Protein AF-0000000071880649 (afdb_homodimer)

InterPro domains:
  IPR008927 6-phosphogluconate dehydrogenase-like, C-terminal domain superfamily [SSF48179] (2-101)

Secondary structure (DSSP, 8-state):
--HHHHHHHHIIIIIHHHHHHHHHHHHHHHTT-TTT--HHHHHHHHHHHHHGGG-HHHHHHHHHHTHHHHHHHHHHGGG--HHHHHHTS-HHHHHHHHHHHHHTT--/--HHHHHHHHIIIIIHHHHHHHHHHHHHHHTT-TTT--HHHHHHHHHHHHHGGG-HHHHHHHHHHTHHHHHHHHHHGGG--HHHHHHTS-HHHHHHHHHHHHHTT--

Radius of gyration: 16.06 Å; Cα contacts (8 Å, |Δi|>4): 269; chains: 2; bounding box: 39×39×37 Å

Foldseek 3Di:
DDPVVVLQVLLQPPQLLQCQLQVLLVVCVVVVCVVVDDLVSVLSPVSSVVSCVVPDVVNVVSNVSNVVNNVVVVVCVVVDDVVVVVVVADPVRVVVVVVVSVCVVPD/DDPVVVLQVLLQPPQLLQCQLQVLLVVCVVVVCVVVDDLVSVLSPVSSVVSCVVPDVVNVVSNVSNVVNNVVVVVCVVVDDVVVVVVVDDPVRVVVVVVVSVVVVPD

pLDDT: mean 96.3, std 4.49, range [66.0, 98.88]

Structure (mmCIF, N/CA/C/O backbone):
data_AF-0000000071880649-model_v1
#
loop_
_entity.id
_entity.type
_entity.pdbx_description
1 polymer 'Uncharacterized protein'
#
loop_
_atom_site.group_PDB
_atom_site.id
_atom_site.type_symbol
_atom_site.label_atom_id
_atom_site.label_alt_id
_atom_site.label_comp_id
_atom_site.label_asym_id
_atom_site.label_entity_id
_atom_site.label_seq_id
_atom_site.pdbx_PDB_ins_code
_atom_site.Cartn_x
_atom_site.Cartn_y
_atom_site.Cartn_z
_atom_site.occupancy
_atom_site.B_iso_or_equiv
_atom_site.auth_seq_id
_atom_site.auth_comp_id
_atom_site.auth_asym_id
_atom_site.auth_atom_id
_atom_site.pdbx_PDB_model_num
ATOM 1 N N . MET A 1 1 ? -16.656 21.156 8.531 1 86.12 1 MET A N 1
ATOM 2 C CA . MET A 1 1 ? -16.234 20.516 7.285 1 86.12 1 MET A CA 1
ATOM 3 C C . MET A 1 1 ? -17.406 20.375 6.324 1 86.12 1 MET A C 1
ATOM 5 O O . MET A 1 1 ? -18.516 20.031 6.738 1 86.12 1 MET A O 1
ATOM 9 N N . SER A 1 2 ? -17.188 20.719 5.109 1 91.81 2 SER A N 1
ATOM 10 C CA . SER A 1 2 ? -18.234 20.594 4.098 1 91.81 2 SER A CA 1
ATOM 11 C C . SER A 1 2 ? -18.375 19.141 3.637 1 91.81 2 SER A C 1
ATOM 13 O O . SER A 1 2 ? -17.5 18.312 3.896 1 91.81 2 SER A O 1
ATOM 15 N N . VAL A 1 3 ? -19.531 18.797 2.988 1 92.81 3 VAL A N 1
ATOM 16 C CA . VAL A 1 3 ? -19.781 17.453 2.459 1 92.81 3 VAL A CA 1
ATOM 17 C C . VAL A 1 3 ? -18.703 17.094 1.437 1 92.81 3 VAL A C 1
ATOM 19 O O . VAL A 1 3 ? -18.203 15.969 1.419 1 92.81 3 VAL A O 1
ATOM 22 N N . GLU A 1 4 ? -18.375 18.062 0.646 1 93.5 4 GLU A N 1
ATOM 23 C CA . GLU A 1 4 ? -17.344 17.859 -0.379 1 93.5 4 GLU A CA 1
ATOM 24 C C . GLU A 1 4 ? -16 17.531 0.247 1 93.5 4 GLU A C 1
ATOM 26 O O . GLU A 1 4 ? -15.281 16.656 -0.235 1 93.5 4 GLU A O 1
ATOM 31 N N . GLU A 1 5 ? -15.648 18.297 1.216 1 94.06 5 GLU A N 1
ATOM 32 C CA . GLU A 1 5 ? -14.391 18.047 1.923 1 94.06 5 GLU A CA 1
ATOM 33 C C . GLU A 1 5 ? -14.383 16.672 2.582 1 94.06 5 GLU A C 1
ATOM 35 O O . GLU A 1 5 ? -13.375 15.969 2.539 1 94.06 5 GLU A O 1
ATOM 40 N N . HIS A 1 6 ? -15.445 16.406 3.197 1 95.44 6 HIS A N 1
ATOM 41 C CA . HIS A 1 6 ? -15.578 15.094 3.826 1 95.44 6 HIS A CA 1
ATOM 42 C C . HIS A 1 6 ? -15.383 13.969 2.812 1 95.44 6 HIS A C 1
ATOM 44 O O . HIS A 1 6 ? -14.617 13.031 3.062 1 95.44 6 HIS A O 1
ATOM 50 N N . ASP A 1 7 ? -16.094 14.086 1.697 1 95.5 7 ASP A N 1
ATOM 51 C CA . ASP A 1 7 ? -15.984 13.062 0.66 1 95.5 7 ASP A CA 1
ATOM 52 C C . ASP A 1 7 ? -14.547 12.945 0.157 1 95.5 7 ASP A C 1
ATOM 54 O O . ASP A 1 7 ? -14.078 11.836 -0.129 1 95.5 7 ASP A O 1
ATOM 58 N N . ARG A 1 8 ? -13.898 14.016 0.03 1 96.69 8 ARG A N 1
ATOM 59 C CA . ARG A 1 8 ? -12.508 14.016 -0.408 1 96.69 8 ARG A CA 1
ATOM 60 C C . ARG A 1 8 ? -11.617 13.281 0.591 1 96.69 8 ARG A C 1
ATOM 62 O O . ARG A 1 8 ? -10.773 12.477 0.202 1 96.69 8 ARG A O 1
ATOM 69 N N . ILE A 1 9 ? -11.812 13.578 1.807 1 97.56 9 ILE A N 1
ATOM 70 C CA . ILE A 1 9 ? -11.039 12.945 2.863 1 97.56 9 ILE A CA 1
ATOM 71 C C . ILE A 1 9 ? -11.266 11.43 2.842 1 97.56 9 ILE A C 1
ATOM 73 O O . ILE A 1 9 ? -10.312 10.648 2.887 1 97.56 9 ILE A O 1
ATOM 77 N N . VAL A 1 10 ? -12.477 10.992 2.711 1 97.62 10 VAL A N 1
ATOM 78 C CA . VAL A 1 10 ? -12.82 9.578 2.66 1 97.62 10 VAL A CA 1
ATOM 79 C C . VAL A 1 10 ? -12.125 8.922 1.467 1 97.62 10 VAL A C 1
ATOM 81 O O . VAL A 1 10 ? -11.617 7.805 1.575 1 97.62 10 VAL A O 1
ATOM 84 N N . GLY A 1 11 ? -12.109 9.641 0.34 1 98.62 11 GLY A N 1
ATOM 85 C CA . GLY A 1 11 ? -11.414 9.133 -0.833 1 98.62 11 GLY A CA 1
ATOM 86 C C . GLY A 1 11 ? -9.938 8.891 -0.592 1 98.62 11 GLY A C 1
ATOM 87 O O . GLY A 1 11 ? -9.391 7.871 -1.021 1 98.62 11 GLY A O 1
ATOM 88 N N . PHE A 1 12 ? -9.328 9.719 0.133 1 98.62 12 PHE A N 1
ATOM 89 C CA . PHE A 1 12 ? -7.891 9.625 0.365 1 98.62 12 PHE A CA 1
ATOM 90 C C . PHE A 1 12 ? -7.586 8.602 1.455 1 98.62 12 PHE A C 1
ATOM 92 O O . PHE A 1 12 ? -6.621 7.844 1.349 1 98.62 12 PHE A O 1
ATOM 99 N N . VAL A 1 13 ? -8.445 8.539 2.463 1 98.56 13 VAL A N 1
ATOM 100 C CA . VAL A 1 13 ? -8.039 7.766 3.629 1 98.56 13 VAL A CA 1
ATOM 101 C C . VAL A 1 13 ? -8.648 6.367 3.557 1 98.56 13 VAL A C 1
ATOM 103 O O . VAL A 1 13 ? -8.242 5.465 4.289 1 98.56 13 VAL A O 1
ATOM 106 N N . ILE A 1 14 ? -9.625 6.105 2.66 1 98.44 14 ILE A N 1
ATOM 107 C CA . ILE A 1 14 ? -10.227 4.781 2.504 1 98.44 14 ILE A CA 1
ATOM 108 C C . ILE A 1 14 ? -10.039 4.301 1.066 1 98.44 14 ILE A C 1
ATOM 110 O O . ILE A 1 14 ? -9.414 3.262 0.83 1 98.44 14 ILE A O 1
ATOM 114 N N . GLY A 1 15 ? -10.484 5.156 0.105 1 98.69 15 GLY A N 1
ATOM 115 C CA . GLY A 1 15 ? -10.516 4.746 -1.289 1 98.69 15 GLY A CA 1
ATOM 116 C C . GLY A 1 15 ? -9.141 4.441 -1.853 1 98.69 15 GLY A C 1
ATOM 117 O O . GLY A 1 15 ? -8.922 3.377 -2.436 1 98.69 15 GLY A O 1
ATOM 118 N N . VAL A 1 16 ? -8.234 5.363 -1.676 1 98.75 16 VAL A N 1
ATOM 119 C CA . VAL A 1 16 ? -6.887 5.203 -2.209 1 98.75 16 VAL A CA 1
ATOM 120 C C . VAL A 1 16 ? -6.207 4.004 -1.556 1 98.75 16 VAL A C 1
ATOM 122 O O . VAL A 1 16 ? -5.703 3.115 -2.248 1 98.75 16 VAL A O 1
ATOM 125 N N . PRO A 1 17 ? -6.344 3.861 -0.261 1 98.75 17 PRO A N 1
ATOM 126 C CA . PRO A 1 17 ? -5.746 2.682 0.366 1 98.75 17 PRO A CA 1
ATOM 127 C C . PRO A 1 17 ? -6.352 1.374 -0.137 1 98.75 17 PRO A C 1
ATOM 129 O O . PRO A 1 17 ? -5.625 0.417 -0.416 1 98.75 17 PRO A O 1
ATOM 132 N N . TYR A 1 18 ? -7.617 1.327 -0.235 1 98.88 18 TYR A N 1
ATOM 133 C CA . TYR A 1 18 ? -8.273 0.117 -0.715 1 98.88 18 TYR A CA 1
ATOM 134 C C . TYR A 1 18 ? -7.754 -0.276 -2.094 1 98.88 18 TYR A C 1
ATOM 136 O O . TYR A 1 18 ? -7.387 -1.431 -2.318 1 98.88 18 TYR A O 1
ATOM 144 N N . LEU A 1 19 ? -7.672 0.702 -2.943 1 98.75 19 LEU A N 1
ATOM 145 C CA . LEU A 1 19 ? -7.199 0.429 -4.297 1 98.75 19 LEU A CA 1
ATOM 146 C C . LEU A 1 19 ? -5.77 -0.103 -4.273 1 98.75 19 LEU A C 1
ATOM 148 O O . LEU A 1 19 ? -5.449 -1.063 -4.98 1 98.75 19 LEU A O 1
ATOM 152 N N . LEU A 1 20 ? -4.922 0.558 -3.492 1 98.75 20 LEU A N 1
ATOM 153 C CA . LEU A 1 20 ? -3.52 0.151 -3.438 1 98.75 20 LEU A CA 1
ATOM 154 C C . LEU A 1 20 ? -3.393 -1.289 -2.951 1 98.75 20 LEU A C 1
ATOM 156 O O . LEU A 1 20 ? -2.635 -2.076 -3.523 1 98.75 20 LEU A O 1
ATOM 160 N N . GLY A 1 21 ? -4.168 -1.63 -1.911 1 98.75 21 GLY A N 1
ATOM 161 C CA . GLY A 1 21 ? -4.141 -2.99 -1.399 1 98.75 21 GLY A CA 1
ATOM 162 C C . GLY A 1 21 ? -4.613 -4.02 -2.41 1 98.75 21 GLY A C 1
ATOM 163 O O . GLY A 1 21 ? -3.924 -5.008 -2.666 1 98.75 21 GLY A O 1
ATOM 164 N N . ILE A 1 22 ? -5.754 -3.742 -3.033 1 98.81 22 ILE A N 1
ATOM 165 C CA . ILE A 1 22 ? -6.387 -4.684 -3.949 1 98.81 22 ILE A CA 1
ATOM 166 C C . ILE A 1 22 ? -5.539 -4.82 -5.215 1 98.81 22 ILE A C 1
ATOM 168 O O . ILE A 1 22 ? -5.352 -5.926 -5.727 1 98.81 22 ILE A O 1
ATOM 172 N N . ALA A 1 23 ? -5.027 -3.709 -5.703 1 98.75 23 ALA A N 1
ATOM 173 C CA . ALA A 1 23 ? -4.219 -3.736 -6.918 1 98.75 23 ALA A CA 1
ATOM 174 C C . ALA A 1 23 ? -2.908 -4.484 -6.691 1 98.75 23 ALA A C 1
ATOM 176 O O . ALA A 1 23 ? -2.463 -5.246 -7.551 1 98.75 23 ALA A O 1
ATOM 177 N N . TYR A 1 24 ? -2.27 -4.273 -5.578 1 98.75 24 TYR A N 1
ATOM 178 C CA . TYR A 1 24 ? -1.009 -4.961 -5.328 1 98.75 24 TYR A CA 1
ATOM 179 C C . TYR A 1 24 ? -1.234 -6.457 -5.129 1 98.75 24 TYR A C 1
ATOM 181 O O . TYR A 1 24 ? -0.414 -7.273 -5.551 1 98.75 24 TYR A O 1
ATOM 189 N N . LEU A 1 25 ? -2.33 -6.793 -4.395 1 98.69 25 LEU A N 1
ATOM 190 C CA . LEU A 1 25 ? -2.67 -8.203 -4.238 1 98.69 25 LEU A CA 1
ATOM 191 C C . LEU A 1 25 ? -2.873 -8.867 -5.598 1 98.69 25 LEU A C 1
ATOM 193 O O . LEU A 1 25 ? -2.393 -9.977 -5.828 1 98.69 25 LEU A O 1
ATOM 197 N N . LYS A 1 26 ? -3.578 -8.195 -6.477 1 98.56 26 LYS A N 1
ATOM 198 C CA . LYS A 1 26 ? -3.775 -8.695 -7.836 1 98.56 26 LYS A CA 1
ATOM 199 C C . LYS A 1 26 ? -2.439 -8.953 -8.523 1 98.56 26 LYS A C 1
ATOM 201 O O . LYS A 1 26 ? -2.24 -10.016 -9.125 1 98.56 26 LYS A O 1
ATOM 206 N N . LEU A 1 27 ? -1.575 -7.992 -8.477 1 98.12 27 LEU A N 1
ATOM 207 C CA . LEU A 1 27 ? -0.247 -8.117 -9.07 1 98.12 27 LEU A CA 1
ATOM 208 C C . LEU A 1 27 ? 0.48 -9.336 -8.508 1 98.12 27 LEU A C 1
ATOM 210 O O . LEU A 1 27 ? 1.098 -10.102 -9.25 1 98.12 27 LEU A O 1
ATOM 214 N N . SER A 1 28 ? 0.448 -9.492 -7.199 1 98 28 SER A N 1
ATOM 215 C CA . SER A 1 28 ? 1.117 -10.594 -6.52 1 98 28 SER A CA 1
ATOM 216 C C . SER A 1 28 ? 0.631 -11.945 -7.047 1 98 28 SER A C 1
ATOM 218 O O . SER A 1 28 ? 1.438 -12.812 -7.371 1 98 28 SER A O 1
ATOM 220 N N . LEU A 1 29 ? -0.673 -12.094 -7.125 1 97.62 29 LEU A N 1
ATOM 221 C CA . LEU A 1 29 ? -1.279 -13.359 -7.52 1 97.62 29 LEU A CA 1
ATOM 222 C C . LEU A 1 29 ? -1.02 -13.648 -8.992 1 97.62 29 LEU A C 1
ATOM 224 O O . LEU A 1 29 ? -0.693 -14.781 -9.359 1 97.62 29 LEU A O 1
ATOM 228 N N . GLU A 1 30 ? -1.123 -12.633 -9.805 1 96.56 30 GLU A N 1
ATOM 229 C CA . GLU A 1 30 ? -0.96 -12.805 -11.242 1 96.56 30 GLU A CA 1
ATOM 230 C C . GLU A 1 30 ? 0.473 -13.195 -11.594 1 96.56 30 GLU A C 1
ATOM 232 O O . GLU A 1 30 ? 0.708 -13.891 -12.586 1 96.56 30 GLU A O 1
ATOM 237 N N . ASN A 1 31 ? 1.399 -12.758 -10.773 1 96.56 31 ASN A N 1
ATOM 238 C CA . ASN A 1 31 ? 2.803 -13.016 -11.086 1 96.56 31 ASN A CA 1
ATOM 239 C C . ASN A 1 31 ? 3.387 -14.094 -10.18 1 96.56 31 ASN A C 1
ATOM 241 O O . ASN A 1 31 ? 4.594 -14.344 -10.203 1 96.56 31 ASN A O 1
ATOM 245 N N . ASN A 1 32 ? 2.549 -14.719 -9.367 1 96 32 ASN A N 1
ATOM 246 C CA . ASN A 1 32 ? 2.963 -15.797 -8.469 1 96 32 ASN A CA 1
ATOM 247 C C . ASN A 1 32 ? 4.18 -15.398 -7.645 1 96 32 ASN A C 1
ATOM 249 O O . ASN A 1 32 ? 5.191 -16.094 -7.641 1 96 32 ASN A O 1
ATOM 253 N N . LEU A 1 33 ? 4.078 -14.32 -6.945 1 97.62 33 LEU A N 1
ATOM 254 C CA . LEU A 1 33 ? 5.23 -13.703 -6.297 1 97.62 33 LEU A CA 1
ATOM 255 C C . LEU A 1 33 ? 5.371 -14.195 -4.859 1 97.62 33 LEU A C 1
ATOM 257 O O . LEU A 1 33 ? 6.332 -13.844 -4.172 1 97.62 33 LEU A O 1
ATOM 261 N N . GLU A 1 34 ? 4.445 -15 -4.367 1 95.81 34 GLU A N 1
ATOM 262 C CA . GLU A 1 34 ? 4.363 -15.383 -2.961 1 95.81 34 GLU A CA 1
ATOM 263 C C . GLU A 1 34 ? 5.668 -16.016 -2.482 1 95.81 34 GLU A C 1
ATOM 265 O O . GLU A 1 34 ? 6.09 -15.789 -1.348 1 95.81 34 GLU A O 1
ATOM 270 N N . ARG A 1 35 ? 6.332 -16.703 -3.338 1 95 35 ARG A N 1
ATOM 271 C CA . ARG A 1 35 ? 7.527 -17.438 -2.92 1 95 35 ARG A CA 1
ATOM 272 C C . ARG A 1 35 ? 8.742 -16.516 -2.893 1 95 35 ARG A C 1
ATOM 274 O O . ARG A 1 35 ? 9.781 -16.859 -2.314 1 95 35 ARG A O 1
ATOM 281 N N . PHE A 1 36 ? 8.633 -15.344 -3.418 1 95.44 36 PHE A N 1
ATOM 282 C CA . PHE A 1 36 ? 9.766 -14.43 -3.527 1 95.44 36 PHE A CA 1
ATOM 283 C C . PHE A 1 36 ? 9.609 -13.258 -2.568 1 95.44 36 PHE A C 1
ATOM 285 O O . PHE A 1 36 ? 10.531 -12.453 -2.408 1 95.44 36 PHE A O 1
ATOM 292 N N . GLY A 1 37 ? 8.516 -13.219 -1.984 1 93.5 37 GLY A N 1
ATOM 293 C CA . GLY A 1 37 ? 8.148 -12.031 -1.229 1 93.5 37 GLY A CA 1
ATOM 294 C C . GLY A 1 37 ? 8.93 -11.875 0.061 1 93.5 37 GLY A C 1
ATOM 295 O O . GLY A 1 37 ? 9.117 -12.852 0.798 1 93.5 37 GLY A O 1
ATOM 296 N N . GLY A 1 38 ? 9.406 -10.703 0.285 1 94.38 38 GLY A N 1
ATOM 297 C CA . GLY A 1 38 ? 9.961 -10.32 1.573 1 94.38 38 GLY A CA 1
ATOM 298 C C . GLY A 1 38 ? 8.969 -9.578 2.453 1 94.38 38 GLY A C 1
ATOM 299 O O . GLY A 1 38 ? 7.758 -9.727 2.289 1 94.38 38 GLY A O 1
ATOM 300 N N . THR A 1 39 ? 9.5 -8.797 3.379 1 94.5 39 THR A N 1
ATOM 301 C CA . THR A 1 39 ? 8.672 -8.188 4.41 1 94.5 39 THR A CA 1
ATOM 302 C C . THR A 1 39 ? 7.715 -7.164 3.801 1 94.5 39 THR A C 1
ATOM 304 O O . THR A 1 39 ? 6.531 -7.133 4.148 1 94.5 39 THR A O 1
ATOM 307 N N . SER A 1 40 ? 8.242 -6.324 2.881 1 97.19 40 SER A N 1
ATOM 308 C CA . SER A 1 40 ? 7.395 -5.32 2.242 1 97.19 40 SER A CA 1
ATOM 309 C C . SER A 1 40 ? 6.277 -5.973 1.433 1 97.19 40 SER A C 1
ATOM 311 O O . SER A 1 40 ? 5.133 -5.523 1.473 1 97.19 40 SER A O 1
ATOM 313 N N . PHE A 1 41 ? 6.637 -6.977 0.696 1 97.88 41 PHE A N 1
ATOM 314 C CA . PHE A 1 41 ? 5.676 -7.738 -0.092 1 97.88 41 PHE A CA 1
ATOM 315 C C . PHE A 1 41 ? 4.59 -8.328 0.8 1 97.88 41 PHE A C 1
ATOM 317 O O . PHE A 1 41 ? 3.398 -8.164 0.528 1 97.88 41 PHE A O 1
ATOM 324 N N . ARG A 1 42 ? 4.988 -8.938 1.821 1 96.56 42 ARG A N 1
ATOM 325 C CA . ARG A 1 42 ? 4.039 -9.578 2.729 1 96.56 42 ARG A CA 1
ATOM 326 C C . ARG A 1 42 ? 3.15 -8.539 3.41 1 96.56 42 ARG A C 1
ATOM 328 O O . ARG A 1 42 ? 1.945 -8.75 3.559 1 96.56 42 ARG A O 1
ATOM 335 N N . PHE A 1 43 ? 3.727 -7.469 3.812 1 97.44 43 PHE A N 1
ATOM 336 C CA . PHE A 1 43 ? 2.994 -6.391 4.465 1 97.44 43 PHE A CA 1
ATOM 337 C C . PHE A 1 43 ? 1.828 -5.93 3.596 1 97.44 43 PHE A C 1
ATOM 339 O O . PHE A 1 43 ? 0.686 -5.879 4.059 1 97.44 43 PHE A O 1
ATOM 346 N N . LEU A 1 44 ? 2.104 -5.711 2.344 1 98.12 44 LEU A N 1
ATOM 347 C CA . LEU A 1 44 ? 1.077 -5.16 1.465 1 98.12 44 LEU A CA 1
ATOM 348 C C . LEU A 1 44 ? 0.092 -6.242 1.033 1 98.12 44 LEU A C 1
ATOM 350 O O . LEU A 1 44 ? -1.096 -5.965 0.847 1 98.12 44 LEU A O 1
ATOM 354 N N . THR A 1 45 ? 0.552 -7.484 0.923 1 98.25 45 THR A N 1
ATOM 355 C CA . THR A 1 45 ? -0.383 -8.539 0.553 1 98.25 45 THR A CA 1
ATOM 356 C C . THR A 1 45 ? -1.303 -8.883 1.722 1 98.25 45 THR A C 1
ATOM 358 O O . THR A 1 45 ? -2.467 -9.234 1.52 1 98.25 45 THR A O 1
ATOM 361 N N . ILE A 1 46 ? -0.749 -8.828 2.914 1 97.62 46 ILE A N 1
ATOM 362 C CA . ILE A 1 46 ? -1.605 -8.977 4.086 1 97.62 46 ILE A CA 1
ATOM 363 C C . ILE A 1 46 ? -2.711 -7.926 4.055 1 97.62 46 ILE A C 1
ATOM 365 O O . ILE A 1 46 ? -3.887 -8.25 4.25 1 97.62 46 ILE A O 1
ATOM 369 N N . TYR A 1 47 ? -2.334 -6.727 3.768 1 98.31 47 TYR A N 1
ATOM 370 C CA . TYR A 1 47 ? -3.305 -5.641 3.711 1 98.31 47 TYR A CA 1
ATOM 371 C C . TYR A 1 47 ? -4.355 -5.902 2.637 1 98.31 47 TYR A C 1
ATOM 373 O O . TYR A 1 47 ? -5.555 -5.781 2.891 1 98.31 47 TYR A O 1
ATOM 381 N N . GLY A 1 48 ? -3.9 -6.23 1.397 1 98.69 48 GLY A N 1
ATOM 382 C CA . GLY A 1 48 ? -4.832 -6.531 0.321 1 98.69 48 GLY A CA 1
ATOM 383 C C . GLY A 1 48 ? -5.82 -7.625 0.679 1 98.69 48 GLY A C 1
ATOM 384 O O . GLY A 1 48 ? -7.02 -7.492 0.415 1 98.69 48 GLY A O 1
ATOM 385 N N . LYS A 1 49 ? -5.328 -8.648 1.252 1 98.56 49 LYS A N 1
ATOM 386 C CA . LYS A 1 49 ? -6.188 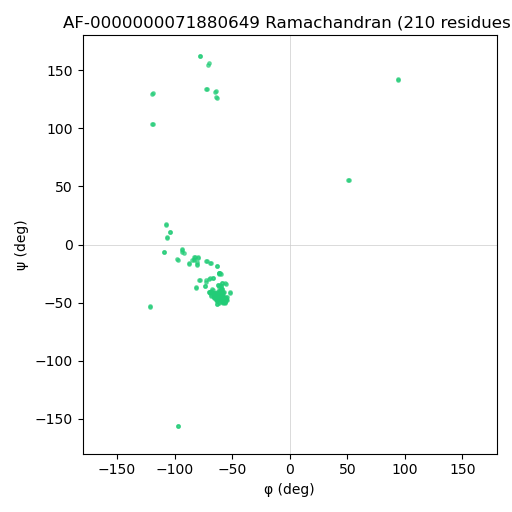-9.75 1.676 1 98.56 49 LYS A CA 1
ATOM 387 C C . LYS A 1 49 ? -7.148 -9.312 2.775 1 98.56 49 LYS A C 1
ATOM 389 O O . LYS A 1 49 ? -8.32 -9.68 2.764 1 98.56 49 LYS A O 1
ATOM 394 N N . ALA A 1 50 ? -6.656 -8.539 3.711 1 98.25 50 ALA A N 1
ATOM 395 C CA . ALA A 1 50 ? -7.492 -8.047 4.801 1 98.25 50 ALA A CA 1
ATOM 396 C C . ALA A 1 50 ? -8.656 -7.219 4.266 1 98.25 50 ALA A C 1
ATOM 398 O O . ALA A 1 50 ? -9.781 -7.34 4.75 1 98.25 50 ALA A O 1
ATOM 399 N N . VAL A 1 51 ? -8.391 -6.355 3.289 1 98.62 51 VAL A N 1
ATOM 400 C CA . VAL A 1 51 ? -9.406 -5.492 2.691 1 98.62 51 VAL A CA 1
ATOM 401 C C . VAL A 1 51 ? -10.523 -6.344 2.096 1 98.62 51 VAL A C 1
ATOM 403 O O . VAL A 1 51 ? -11.703 -5.977 2.172 1 98.62 51 VAL A O 1
ATOM 406 N N . LEU A 1 52 ? -10.219 -7.477 1.598 1 98.62 52 LEU A N 1
ATOM 407 C CA . LEU A 1 52 ? -11.203 -8.344 0.966 1 98.62 52 LEU A CA 1
ATOM 408 C C . LEU A 1 52 ? -12.258 -8.797 1.972 1 98.62 52 LEU A C 1
ATOM 410 O O . LEU A 1 52 ? -13.336 -9.258 1.586 1 98.62 52 LEU A O 1
ATOM 414 N N . ASN A 1 53 ? -11.945 -8.68 3.238 1 98.38 53 ASN A N 1
ATOM 415 C CA . ASN A 1 53 ? -12.906 -9.047 4.273 1 98.38 53 ASN A CA 1
ATOM 416 C C . ASN A 1 53 ? -14.172 -8.195 4.191 1 98.38 53 ASN A C 1
ATOM 418 O O . ASN A 1 53 ? -15.242 -8.633 4.613 1 98.38 53 ASN A O 1
ATOM 422 N N . ASP A 1 54 ? -14.031 -7.027 3.617 1 97.81 54 ASP A N 1
ATOM 423 C CA . ASP A 1 54 ? -15.141 -6.082 3.588 1 97.81 54 ASP A CA 1
ATOM 424 C C . ASP A 1 54 ? -16.141 -6.445 2.492 1 97.81 54 ASP A C 1
ATOM 426 O O . ASP A 1 54 ? -17.25 -5.898 2.449 1 97.81 54 ASP A O 1
ATOM 430 N N . GLY A 1 55 ? -15.773 -7.395 1.576 1 96.94 55 GLY A N 1
ATOM 431 C CA . GLY A 1 55 ? -16.672 -7.859 0.526 1 96.94 55 GLY A CA 1
ATOM 432 C C . GLY A 1 55 ? -16.484 -7.105 -0.779 1 96.94 55 GLY A C 1
ATOM 433 O O . GLY A 1 55 ? -16.344 -5.883 -0.782 1 96.94 55 GLY A O 1
ATOM 434 N N . PRO A 1 56 ? -16.594 -7.828 -1.825 1 97.75 56 PRO A N 1
ATOM 435 C CA . PRO A 1 56 ? -16.266 -7.258 -3.135 1 97.75 56 PRO A CA 1
ATOM 436 C C . PRO A 1 56 ? -17.188 -6.102 -3.518 1 97.75 56 PRO A C 1
ATOM 438 O O . PRO A 1 56 ? -16.734 -5.09 -4.051 1 97.75 56 PRO A O 1
ATOM 441 N N . ARG A 1 57 ? -18.469 -6.266 -3.244 1 97.56 57 ARG A N 1
ATOM 442 C CA . ARG A 1 57 ? -19.406 -5.215 -3.604 1 97.56 57 ARG A CA 1
ATOM 443 C C . ARG A 1 57 ? -19.094 -3.916 -2.875 1 97.56 57 ARG A C 1
ATOM 445 O O . ARG A 1 57 ? -19.109 -2.84 -3.477 1 97.56 57 ARG A O 1
ATOM 452 N N . PHE A 1 58 ? -18.812 -3.969 -1.625 1 98.44 58 PHE A N 1
ATOM 453 C CA . PHE A 1 58 ? -18.5 -2.793 -0.824 1 98.44 58 PHE A CA 1
ATOM 454 C C . PHE A 1 58 ? -17.203 -2.15 -1.302 1 98.44 58 PHE A C 1
ATOM 456 O O . PHE A 1 58 ? -17.141 -0.935 -1.496 1 98.44 58 PHE A O 1
ATOM 463 N N . ILE A 1 59 ? -16.219 -2.943 -1.525 1 98.69 59 ILE A N 1
ATOM 464 C CA . ILE A 1 59 ? -14.914 -2.461 -1.961 1 98.69 59 ILE A CA 1
ATOM 465 C C . ILE A 1 59 ? -15.055 -1.713 -3.285 1 98.69 59 ILE A C 1
ATOM 467 O O . ILE A 1 59 ? -14.531 -0.607 -3.439 1 98.69 59 ILE A O 1
ATOM 471 N N . GLU A 1 60 ? -15.758 -2.299 -4.207 1 97.94 60 GLU A N 1
ATOM 472 C CA . GLU A 1 60 ? -15.969 -1.693 -5.52 1 97.94 60 GLU A CA 1
ATOM 473 C C . GLU A 1 60 ? -16.688 -0.353 -5.402 1 97.94 60 GLU A C 1
ATOM 475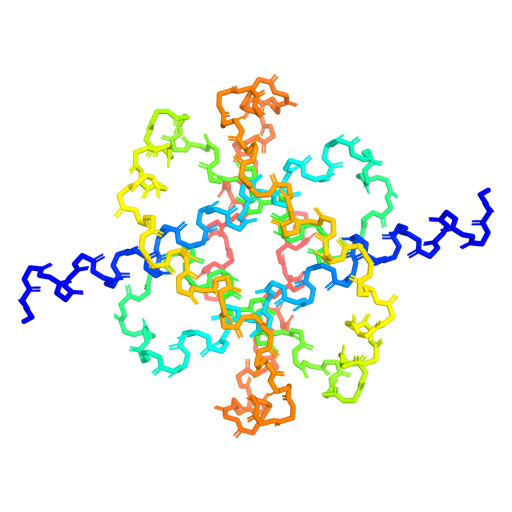 O O . GLU A 1 60 ? -16.359 0.597 -6.117 1 97.94 60 GLU A O 1
ATOM 480 N N . GLU A 1 61 ? -17.656 -0.301 -4.566 1 98 61 GLU A N 1
ATOM 481 C CA . GLU A 1 61 ? -18.375 0.944 -4.352 1 98 61 GLU A CA 1
ATOM 482 C C . GLU A 1 61 ? -17.469 2.029 -3.789 1 98 61 GLU A C 1
ATOM 484 O O . GLU A 1 61 ? -17.531 3.184 -4.223 1 98 61 GLU A O 1
ATOM 489 N N . VAL A 1 62 ? -16.641 1.683 -2.82 1 98.25 62 VAL A N 1
ATOM 490 C CA . VAL A 1 62 ? -15.719 2.631 -2.201 1 98.25 62 VAL A CA 1
ATOM 491 C C . VAL A 1 62 ? -14.734 3.158 -3.25 1 98.25 62 VAL A C 1
ATOM 493 O O . VAL A 1 62 ? -14.508 4.367 -3.342 1 98.25 62 VAL A O 1
ATOM 496 N N . ILE A 1 63 ? -14.211 2.25 -4.043 1 98.19 63 ILE A N 1
ATOM 497 C CA . ILE A 1 63 ? -13.234 2.625 -5.062 1 98.19 63 ILE A CA 1
ATOM 498 C C . ILE A 1 63 ? -13.906 3.516 -6.109 1 98.19 63 ILE A C 1
ATOM 500 O O . ILE A 1 63 ? -13.336 4.523 -6.527 1 98.19 63 ILE A O 1
ATOM 504 N N . ARG A 1 64 ? -15.086 3.117 -6.465 1 97.81 64 ARG A N 1
ATOM 505 C CA . ARG A 1 64 ? -15.82 3.912 -7.438 1 97.81 64 ARG A CA 1
ATOM 506 C C . ARG A 1 64 ? -16.078 5.32 -6.914 1 97.81 64 ARG A C 1
ATOM 508 O O . ARG A 1 64 ? -15.93 6.301 -7.645 1 97.81 64 ARG A O 1
ATOM 515 N N . ARG A 1 65 ? -16.5 5.453 -5.723 1 97.94 65 ARG A N 1
ATOM 516 C CA . ARG A 1 65 ? -16.844 6.738 -5.117 1 97.94 65 ARG A CA 1
ATOM 517 C C . ARG A 1 65 ? -15.594 7.59 -4.906 1 97.94 65 ARG A C 1
ATOM 519 O O . ARG A 1 65 ? -15.688 8.797 -4.691 1 97.94 65 ARG A O 1
ATOM 526 N N . SER A 1 66 ? -14.43 6.906 -4.977 1 98.25 66 SER A N 1
ATOM 527 C CA . SER A 1 66 ? -13.188 7.609 -4.68 1 98.25 66 SER A CA 1
ATOM 528 C C . SER A 1 66 ? -12.375 7.859 -5.949 1 98.25 66 SER A C 1
ATOM 530 O O . SER A 1 66 ? -11.164 8.078 -5.887 1 98.25 66 SER A O 1
ATOM 532 N N . ARG A 1 67 ? -13.023 7.75 -7.051 1 97.44 67 ARG A N 1
ATOM 533 C CA . ARG A 1 67 ? -12.336 7.754 -8.344 1 97.44 67 ARG A CA 1
ATOM 534 C C . ARG A 1 67 ? -11.547 9.047 -8.539 1 97.44 67 ARG A C 1
ATOM 536 O O . ARG A 1 67 ? -10.453 9.031 -9.109 1 97.44 67 ARG A O 1
ATOM 543 N N . GLU A 1 68 ? -12 10.203 -8.148 1 98.06 68 GLU A N 1
ATOM 544 C CA . GLU A 1 68 ? -11.297 11.469 -8.32 1 98.06 68 GLU A CA 1
ATOM 545 C C . GLU A 1 68 ? -10.047 11.539 -7.445 1 98.06 68 GLU A C 1
ATOM 547 O O . GLU A 1 68 ? -8.984 11.969 -7.902 1 98.06 68 GLU A O 1
ATOM 552 N N . GLU A 1 69 ? -10.125 11.125 -6.234 1 98.44 69 GLU A N 1
ATOM 553 C CA . GLU A 1 69 ? -8.992 11.109 -5.312 1 98.44 69 GLU A CA 1
ATOM 554 C C . GLU A 1 69 ? -7.938 10.102 -5.754 1 98.44 69 GLU A C 1
ATOM 556 O O . GLU A 1 69 ? -6.738 10.344 -5.613 1 98.44 69 GLU A O 1
ATOM 561 N N . ILE A 1 70 ? -8.398 8.977 -6.25 1 98.31 70 ILE A N 1
ATOM 562 C CA . ILE A 1 70 ? -7.488 7.965 -6.781 1 98.31 70 ILE A CA 1
ATOM 563 C C . ILE A 1 70 ? -6.73 8.531 -7.977 1 98.31 70 ILE A C 1
ATOM 565 O O . ILE A 1 70 ? -5.512 8.367 -8.078 1 98.31 70 ILE A O 1
ATOM 569 N N . ALA A 1 71 ? -7.473 9.195 -8.844 1 97.81 71 ALA A N 1
ATOM 570 C CA . ALA A 1 71 ? -6.828 9.82 -9.992 1 97.81 71 ALA A CA 1
ATOM 571 C C . ALA A 1 71 ? -5.785 10.844 -9.539 1 97.81 71 ALA A C 1
ATOM 573 O O . ALA A 1 71 ? -4.703 10.93 -10.125 1 97.81 71 ALA A O 1
ATOM 574 N N . GLU A 1 72 ? -6.113 11.633 -8.602 1 97.75 72 GLU A N 1
ATOM 575 C CA . GLU A 1 72 ? -5.176 12.609 -8.055 1 97.75 72 GLU A CA 1
ATOM 576 C C . GLU A 1 72 ? -3.936 11.93 -7.484 1 97.75 72 GLU A C 1
ATOM 578 O O . GLU A 1 72 ? -2.812 12.383 -7.715 1 97.75 72 GLU A O 1
ATOM 583 N N . PHE A 1 73 ? -4.086 10.891 -6.738 1 98.25 73 PHE A N 1
ATOM 584 C CA . PHE A 1 73 ? -2.975 10.133 -6.176 1 98.25 73 PHE A CA 1
ATOM 585 C C . PHE A 1 73 ? -2.057 9.617 -7.273 1 98.25 73 PHE A C 1
ATOM 587 O O . PHE A 1 73 ? -0.841 9.812 -7.219 1 98.25 73 PHE A O 1
ATOM 594 N N . LEU A 1 74 ? -2.654 8.984 -8.281 1 97.38 74 LEU A N 1
ATOM 595 C CA . LEU A 1 74 ? -1.875 8.383 -9.359 1 97.38 74 LEU A CA 1
ATOM 596 C C . LEU A 1 74 ? -1.084 9.445 -10.109 1 97.38 74 LEU A C 1
ATOM 598 O O . LEU A 1 74 ? 0.057 9.211 -10.516 1 97.38 74 LEU A O 1
ATOM 602 N N . LYS A 1 75 ? -1.631 10.609 -10.242 1 96.06 75 LYS A N 1
ATOM 603 C CA . LYS A 1 75 ? -0.944 11.711 -10.914 1 96.06 75 LYS A CA 1
ATOM 604 C C . LYS A 1 75 ? 0.228 12.219 -10.086 1 96.06 75 LYS A C 1
ATOM 606 O O . LYS A 1 75 ? 1.217 12.711 -10.625 1 96.06 75 LYS A O 1
ATOM 611 N N . SER A 1 76 ? 0.123 12.109 -8.852 1 95.81 76 SER A N 1
ATOM 612 C CA . SER A 1 76 ? 1.109 12.688 -7.945 1 95.81 76 SER A CA 1
ATOM 613 C C . SER A 1 76 ? 2.318 11.766 -7.785 1 95.81 76 SER A C 1
ATOM 615 O O . SER A 1 76 ? 3.355 12.188 -7.266 1 95.81 76 SER A O 1
ATOM 617 N N . ILE A 1 77 ? 2.236 10.539 -8.227 1 96.38 77 ILE A N 1
ATOM 618 C CA . ILE A 1 77 ? 3.271 9.531 -8.023 1 96.38 77 ILE A CA 1
ATOM 619 C C . ILE A 1 77 ? 4.574 9.984 -8.672 1 96.38 77 ILE A C 1
ATOM 621 O O . ILE A 1 77 ? 5.66 9.773 -8.125 1 96.38 77 ILE A O 1
ATOM 625 N N . ASP A 1 78 ? 4.438 10.672 -9.805 1 91.56 78 ASP A N 1
ATOM 626 C CA . ASP A 1 78 ? 5.621 11.07 -10.562 1 91.56 78 ASP A CA 1
ATOM 627 C C . ASP A 1 78 ? 6.375 12.195 -9.852 1 91.56 78 ASP A C 1
ATOM 629 O O . ASP A 1 78 ? 7.535 12.469 -10.172 1 91.56 78 ASP A O 1
ATOM 633 N N . SER A 1 79 ? 5.82 12.805 -8.93 1 95.44 79 SER A N 1
ATOM 634 C CA . SER A 1 79 ? 6.438 13.961 -8.289 1 95.44 79 SER A CA 1
ATOM 635 C C . SER A 1 79 ? 7.004 13.602 -6.922 1 95.44 79 SER A C 1
ATOM 637 O O . SER A 1 79 ? 7.352 14.484 -6.133 1 95.44 79 SER A O 1
ATOM 639 N N . VAL A 1 80 ? 7.07 12.406 -6.598 1 96.94 80 VAL A N 1
ATOM 640 C CA . VAL A 1 80 ? 7.578 11.961 -5.301 1 96.94 80 VAL A CA 1
ATOM 641 C C . VAL A 1 80 ? 9.047 12.344 -5.16 1 96.94 80 VAL A C 1
ATOM 643 O O . VAL A 1 80 ? 9.852 12.086 -6.059 1 96.94 80 VAL A O 1
ATOM 646 N N . ASN A 1 81 ? 9.383 13 -4.145 1 97.38 81 ASN A N 1
ATOM 647 C CA . ASN A 1 81 ? 10.727 13.344 -3.713 1 97.38 81 ASN A CA 1
ATOM 648 C C . ASN A 1 81 ? 11.047 12.75 -2.346 1 97.38 81 ASN A C 1
ATOM 650 O O . ASN A 1 81 ? 10.688 13.32 -1.313 1 97.38 81 ASN A O 1
ATOM 654 N N . VAL A 1 82 ? 11.797 11.719 -2.309 1 98.31 82 VAL A N 1
ATOM 655 C CA . VAL A 1 82 ? 12.031 10.938 -1.102 1 98.31 82 VAL A CA 1
ATOM 656 C C . V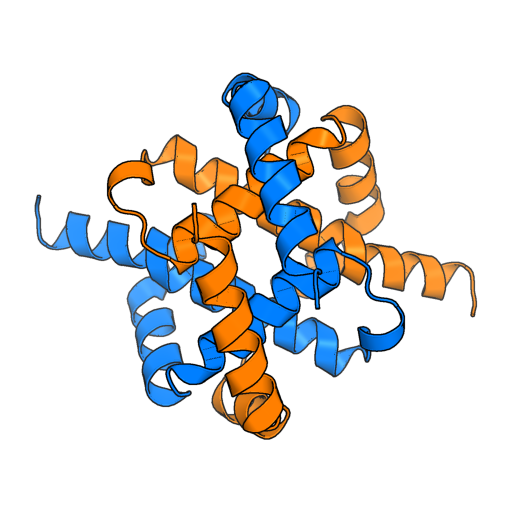AL A 1 82 ? 12.852 11.742 -0.103 1 98.31 82 VAL A C 1
ATOM 658 O O . VAL A 1 82 ? 12.617 11.672 1.106 1 98.31 82 VAL A O 1
ATOM 661 N N . HIS A 1 83 ? 13.836 12.445 -0.635 1 97.38 83 HIS A N 1
ATOM 662 C CA . HIS A 1 83 ? 14.68 13.266 0.228 1 97.38 83 HIS A CA 1
ATOM 663 C C . HIS A 1 83 ? 13.852 14.289 0.997 1 97.38 83 HIS A C 1
ATOM 665 O O . HIS A 1 83 ? 14.008 14.438 2.211 1 97.38 83 HIS A O 1
ATOM 671 N N . GLU A 1 84 ? 13.016 14.938 0.298 1 97.5 84 GLU A N 1
ATOM 672 C CA . GLU A 1 84 ? 12.148 15.93 0.933 1 97.5 84 GLU A CA 1
ATOM 673 C C . GLU A 1 84 ? 11.211 15.273 1.938 1 97.5 84 GLU A C 1
ATOM 675 O O . GLU A 1 84 ? 10.961 15.82 3.016 1 97.5 84 GLU A O 1
ATOM 680 N N . LEU A 1 85 ? 10.648 14.203 1.55 1 98.06 85 LEU A N 1
ATOM 681 C CA . LEU A 1 85 ? 9.734 13.469 2.42 1 98.06 85 LEU A CA 1
ATOM 682 C C . LEU A 1 85 ? 10.43 13.047 3.709 1 98.06 85 LEU A C 1
ATOM 684 O O . LEU A 1 85 ? 9.836 13.094 4.789 1 98.06 85 LEU A O 1
ATOM 688 N N . SER A 1 86 ? 11.656 12.57 3.613 1 97.75 86 SER A N 1
ATOM 689 C CA . SER A 1 86 ? 12.414 12.102 4.766 1 97.75 86 SER A CA 1
ATOM 690 C C . SER A 1 86 ? 12.641 13.219 5.773 1 97.75 86 SER A C 1
ATOM 692 O O . SER A 1 86 ? 12.773 12.961 6.973 1 97.75 86 SER A O 1
ATOM 694 N N . LYS A 1 87 ? 12.609 14.461 5.32 1 97.62 87 LYS A N 1
ATOM 695 C CA . LYS A 1 87 ? 12.812 15.617 6.191 1 97.62 87 LYS A CA 1
ATOM 696 C C . LYS A 1 87 ? 11.539 15.969 6.945 1 97.62 87 LYS A C 1
ATOM 698 O O . LYS A 1 87 ? 11.578 16.703 7.938 1 97.62 87 LYS A O 1
ATOM 703 N N . LYS A 1 88 ? 10.438 15.461 6.477 1 97.94 88 LYS A N 1
ATOM 704 C CA . LYS A 1 88 ? 9.148 15.828 7.051 1 97.94 88 LYS A CA 1
ATOM 705 C C . LYS A 1 88 ? 8.727 14.836 8.141 1 97.94 88 LYS A C 1
ATOM 707 O O . LYS A 1 88 ? 7.723 15.039 8.82 1 97.94 88 LYS A O 1
ATOM 712 N N . VAL A 1 89 ? 9.43 13.781 8.328 1 98.25 89 VAL A N 1
ATOM 713 C CA . VAL A 1 89 ? 9.117 12.742 9.312 1 98.25 89 VAL A CA 1
ATOM 714 C C . VAL A 1 89 ? 10.273 12.617 10.305 1 98.25 89 VAL A C 1
ATOM 716 O O . VAL A 1 89 ? 11.43 12.492 9.914 1 98.25 89 VAL A O 1
ATOM 719 N N . SER A 1 90 ? 10.016 12.648 11.562 1 98.19 90 SER A N 1
ATOM 720 C CA . SER A 1 90 ? 11.062 12.602 12.578 1 98.19 90 SER A CA 1
ATOM 721 C C . SER A 1 90 ? 11.711 11.227 12.633 1 98.19 90 SER A C 1
ATOM 723 O O . SER A 1 90 ? 11.086 10.219 12.273 1 98.19 90 SER A O 1
ATOM 725 N N . ARG A 1 91 ? 12.93 11.148 13.109 1 97.75 91 ARG A N 1
ATOM 726 C CA . ARG A 1 91 ? 13.664 9.891 13.266 1 97.75 91 ARG A CA 1
ATOM 727 C C . ARG A 1 91 ? 12.938 8.953 14.227 1 97.75 91 ARG A C 1
ATOM 729 O O . ARG A 1 91 ? 12.898 7.738 14 1 97.75 91 ARG A O 1
ATOM 736 N N . GLU A 1 92 ? 12.367 9.484 15.195 1 98.25 92 GLU A N 1
ATOM 737 C CA . GLU A 1 92 ? 11.641 8.688 16.172 1 98.25 92 GLU A CA 1
ATOM 738 C C . GLU A 1 92 ? 10.422 8.016 15.531 1 98.25 92 GLU A C 1
ATOM 740 O O . GLU A 1 92 ? 10.148 6.844 15.797 1 98.25 92 GLU A O 1
ATOM 745 N N . GLU A 1 93 ? 9.672 8.828 14.734 1 97.88 93 GLU A N 1
ATOM 746 C CA . GLU A 1 93 ? 8.516 8.281 14.031 1 97.88 93 GLU A CA 1
ATOM 747 C C . GLU A 1 93 ? 8.922 7.156 13.094 1 97.88 93 GLU A C 1
ATOM 749 O O . GLU A 1 93 ? 8.227 6.145 12.984 1 97.88 93 GLU A O 1
ATOM 754 N N . ILE A 1 94 ? 10.016 7.371 12.398 1 98.31 94 ILE A N 1
ATOM 755 C CA . ILE A 1 94 ? 10.516 6.375 11.461 1 98.31 94 ILE A CA 1
ATOM 756 C C . ILE A 1 94 ? 10.891 5.102 12.211 1 98.31 94 ILE A C 1
ATOM 758 O O . ILE A 1 94 ? 10.531 3.998 11.797 1 98.31 94 ILE A O 1
ATOM 762 N N . GLU A 1 95 ? 11.562 5.227 13.312 1 97.62 95 GLU A N 1
ATOM 763 C CA . GLU A 1 95 ? 11.984 4.082 14.109 1 97.62 95 GLU A CA 1
ATOM 764 C C . GLU A 1 95 ? 10.789 3.318 14.672 1 97.62 95 GLU A C 1
ATOM 766 O O . GLU A 1 95 ? 10.766 2.086 14.641 1 97.62 95 GLU A O 1
ATOM 771 N N . ARG A 1 96 ? 9.875 4.035 15.125 1 96.56 96 ARG A N 1
ATOM 772 C CA . ARG A 1 96 ? 8.672 3.41 15.664 1 96.56 96 ARG A CA 1
ATOM 773 C C . ARG A 1 96 ? 7.914 2.656 14.57 1 96.56 96 ARG A C 1
ATOM 775 O O . ARG A 1 96 ? 7.422 1.549 14.805 1 96.56 96 ARG A O 1
ATOM 782 N N . ALA A 1 97 ? 7.727 3.332 13.453 1 97.06 97 ALA A N 1
ATOM 783 C CA . ALA A 1 97 ? 7.059 2.697 12.32 1 97.06 97 ALA A CA 1
ATOM 784 C C . ALA A 1 97 ? 7.789 1.428 11.891 1 97.06 97 ALA A C 1
ATOM 786 O O . ALA A 1 97 ? 7.156 0.421 11.562 1 97.06 97 ALA A O 1
ATOM 787 N N . TYR A 1 98 ? 9.07 1.521 11.898 1 96.88 98 TYR A N 1
ATOM 788 C CA . TYR A 1 98 ? 9.898 0.383 11.508 1 96.88 98 TYR A CA 1
ATOM 789 C C . TYR A 1 98 ? 9.68 -0.796 12.453 1 96.88 98 TYR A C 1
ATOM 791 O O . TYR A 1 98 ? 9.594 -1.944 12.008 1 96.88 98 TYR A O 1
ATOM 799 N N . GLU A 1 99 ? 9.562 -0.545 13.672 1 95.06 99 GLU A N 1
ATOM 800 C CA . GLU A 1 99 ? 9.297 -1.593 14.656 1 95.06 99 GLU A CA 1
ATOM 801 C C . GLU A 1 99 ? 7.934 -2.236 14.422 1 95.06 99 GLU A C 1
ATOM 803 O O . GLU A 1 99 ? 7.801 -3.461 14.477 1 95.06 99 GLU A O 1
ATOM 808 N N . LYS A 1 100 ? 6.945 -1.457 14.18 1 94.44 100 LYS A N 1
ATOM 809 C CA . LYS A 1 100 ? 5.602 -1.967 13.914 1 94.44 100 LYS A CA 1
ATOM 810 C C . LYS A 1 100 ? 5.57 -2.777 12.625 1 94.44 100 LYS A C 1
ATOM 812 O O . LYS A 1 100 ? 4.883 -3.797 12.539 1 94.44 100 LYS A O 1
ATOM 817 N N . PHE A 1 101 ? 6.23 -2.236 11.641 1 94.75 101 PHE A N 1
ATOM 818 C CA . PHE A 1 101 ? 6.352 -2.881 10.336 1 94.75 101 PHE A CA 1
ATOM 819 C C . PHE A 1 101 ? 6.848 -4.316 10.484 1 94.75 101 PHE A C 1
ATOM 821 O O . PHE A 1 101 ? 6.262 -5.238 9.922 1 94.75 101 PHE A O 1
ATOM 828 N N . TYR A 1 102 ? 7.801 -4.555 11.359 1 92.06 102 TYR A N 1
ATOM 829 C CA . TYR A 1 102 ? 8.391 -5.887 11.477 1 92.06 102 TYR A CA 1
ATOM 830 C C . TYR A 1 102 ? 7.598 -6.75 12.453 1 92.06 102 TYR A C 1
ATOM 832 O O . TYR A 1 102 ? 7.734 -7.973 12.461 1 92.06 102 TYR A O 1
ATOM 840 N N . LYS A 1 103 ? 6.816 -6.117 13.188 1 88.12 103 LYS A N 1
ATOM 841 C CA . LYS A 1 103 ? 6.004 -6.879 14.125 1 88.12 103 LYS A CA 1
ATOM 842 C C . LYS A 1 103 ? 4.902 -7.648 13.406 1 88.12 103 LYS A C 1
ATOM 844 O O . LYS A 1 103 ? 4.43 -8.68 13.898 1 88.12 103 LYS A O 1
ATOM 849 N N . ILE A 1 104 ? 4.473 -7.035 12.281 1 86.31 104 ILE A N 1
ATOM 850 C CA . ILE A 1 104 ? 3.385 -7.672 11.547 1 86.31 104 ILE A CA 1
ATOM 851 C C . ILE A 1 104 ? 3.809 -9.07 11.109 1 86.31 104 ILE A C 1
ATOM 853 O O . ILE A 1 104 ? 2.963 -9.945 10.898 1 86.31 104 ILE A O 1
ATOM 857 N N . LEU A 1 105 ? 4.973 -9.273 10.984 1 81 105 LEU A N 1
ATOM 858 C CA . LEU A 1 105 ? 5.52 -10.539 10.5 1 81 105 LEU A CA 1
ATOM 859 C C . LEU A 1 105 ? 5.559 -11.57 11.617 1 81 105 LEU A C 1
ATOM 861 O O . LEU A 1 105 ? 5.801 -12.758 11.367 1 81 105 LEU A O 1
ATOM 865 N N . ASP A 1 106 ? 5.422 -11.102 12.758 1 77.25 106 ASP A N 1
ATOM 866 C CA . ASP A 1 106 ? 5.43 -12.047 13.867 1 77.25 106 ASP A CA 1
ATOM 867 C C . ASP A 1 106 ? 4.238 -13 13.789 1 77.25 106 ASP A C 1
ATOM 869 O O . ASP A 1 106 ? 3.135 -12.594 13.422 1 77.25 106 ASP A O 1
ATOM 873 N N . PRO A 1 107 ? 4.547 -14.273 13.945 1 66.81 107 PRO A N 1
ATOM 874 C CA . PRO A 1 107 ? 3.49 -15.289 13.883 1 66.81 107 PRO A CA 1
ATOM 875 C C . PRO A 1 107 ? 2.377 -15.047 14.898 1 66.81 107 PRO A C 1
ATOM 877 O O . PRO A 1 107 ? 2.615 -14.445 15.945 1 66.81 107 PRO A O 1
ATOM 880 N N . MET B 1 1 ? 16.688 -19.297 -12.516 1 86.06 1 MET B N 1
ATOM 881 C CA . MET B 1 1 ? 16.109 -17.984 -12.805 1 86.06 1 MET B CA 1
ATOM 882 C C . MET B 1 1 ? 17.141 -17.094 -13.516 1 86.06 1 MET B C 1
ATOM 884 O O . MET B 1 1 ? 18.312 -17.094 -13.148 1 86.06 1 MET B O 1
ATOM 888 N N . SER B 1 2 ? 16.703 -16.453 -14.539 1 92 2 SER B N 1
ATOM 889 C CA . SER B 1 2 ? 17.594 -15.555 -15.258 1 92 2 SER B CA 1
ATOM 890 C C . SER B 1 2 ? 17.75 -14.234 -14.523 1 92 2 SER B C 1
ATOM 892 O O . SER B 1 2 ? 16.984 -13.93 -13.609 1 92 2 SER B O 1
ATOM 894 N N . VAL B 1 3 ? 18.828 -13.438 -14.859 1 93 3 VAL B N 1
ATOM 895 C CA . VAL B 1 3 ? 19.078 -12.125 -14.266 1 93 3 VAL B CA 1
ATOM 896 C C . VAL B 1 3 ? 17.875 -11.211 -14.516 1 93 3 VAL B C 1
ATOM 898 O O . VAL B 1 3 ? 17.453 -10.477 -13.617 1 93 3 VAL B O 1
ATOM 901 N N . GLU B 1 4 ? 17.375 -11.305 -15.711 1 93.44 4 GLU B N 1
ATOM 902 C CA . GLU B 1 4 ? 16.234 -10.477 -16.078 1 93.44 4 GLU B CA 1
ATOM 903 C C . GLU B 1 4 ? 15.008 -10.812 -15.219 1 93.44 4 GLU B C 1
ATOM 905 O O . GLU B 1 4 ? 14.289 -9.914 -14.781 1 93.44 4 GLU B O 1
ATOM 910 N N . GLU B 1 5 ? 14.758 -12.07 -15.086 1 94.12 5 GLU B N 1
ATOM 911 C CA . GLU B 1 5 ? 13.648 -12.516 -14.25 1 94.12 5 GLU B CA 1
ATOM 912 C C . GLU B 1 5 ? 13.836 -12.078 -12.797 1 94.12 5 GLU B C 1
ATOM 914 O O . GLU B 1 5 ? 12.883 -11.641 -12.148 1 94.12 5 GLU B O 1
ATOM 919 N N . HIS B 1 6 ? 15 -12.281 -12.344 1 95.44 6 HIS B N 1
ATOM 920 C CA . HIS B 1 6 ? 15.32 -11.859 -10.984 1 95.44 6 HIS B CA 1
ATOM 921 C C . HIS B 1 6 ? 15.039 -10.367 -10.797 1 95.44 6 HIS B C 1
ATOM 923 O O . HIS B 1 6 ? 14.391 -9.969 -9.828 1 95.44 6 HIS B O 1
ATOM 929 N N . ASP B 1 7 ? 15.555 -9.57 -11.742 1 95.5 7 ASP B N 1
ATOM 930 C CA . ASP B 1 7 ? 15.359 -8.125 -11.656 1 95.5 7 ASP B CA 1
ATOM 931 C C . ASP B 1 7 ? 13.875 -7.773 -11.672 1 95.5 7 ASP B C 1
ATOM 933 O O . ASP B 1 7 ? 13.445 -6.852 -10.984 1 95.5 7 ASP B O 1
ATOM 937 N N . ARG B 1 8 ? 13.156 -8.445 -12.453 1 96.62 8 ARG B N 1
ATOM 938 C CA . ARG B 1 8 ? 11.711 -8.219 -12.531 1 96.62 8 ARG B CA 1
ATOM 939 C C . ARG B 1 8 ? 11.039 -8.523 -11.195 1 96.62 8 ARG B C 1
ATOM 941 O O . ARG B 1 8 ? 10.195 -7.75 -10.727 1 96.62 8 ARG B O 1
ATOM 948 N N . ILE B 1 9 ? 11.398 -9.602 -10.641 1 97.62 9 ILE B N 1
ATOM 949 C CA . ILE B 1 9 ? 10.828 -10.008 -9.359 1 97.62 9 ILE B CA 1
ATOM 950 C C . ILE B 1 9 ? 11.156 -8.961 -8.297 1 97.62 9 ILE B C 1
ATOM 952 O O . ILE B 1 9 ? 10.273 -8.531 -7.547 1 97.62 9 ILE B O 1
ATOM 956 N N . VAL B 1 10 ? 12.359 -8.477 -8.242 1 97.62 10 VAL B N 1
ATOM 957 C CA . VAL B 1 10 ? 12.781 -7.465 -7.285 1 97.62 10 VAL B CA 1
ATOM 958 C C . VAL B 1 10 ? 11.961 -6.191 -7.48 1 97.62 10 VAL B C 1
ATOM 960 O O . VAL B 1 10 ? 11.547 -5.559 -6.508 1 97.62 10 VAL B O 1
ATOM 963 N N . GLY B 1 11 ? 11.719 -5.848 -8.742 1 98.56 11 GLY B N 1
ATOM 964 C CA . GLY B 1 11 ? 10.891 -4.691 -9.039 1 98.56 11 GLY B CA 1
ATOM 965 C C . GLY B 1 11 ? 9.484 -4.809 -8.477 1 98.56 11 GLY B C 1
ATOM 966 O O . GLY B 1 11 ? 8.953 -3.844 -7.922 1 98.56 11 GLY B O 1
ATOM 967 N N . PHE B 1 12 ? 8.938 -5.941 -8.516 1 98.62 12 PHE B N 1
ATOM 968 C CA . PHE B 1 12 ? 7.562 -6.148 -8.07 1 98.62 12 PHE B CA 1
ATOM 969 C C . PHE B 1 12 ? 7.5 -6.285 -6.555 1 98.62 12 PHE B C 1
ATOM 971 O O . PHE B 1 12 ? 6.586 -5.758 -5.918 1 98.62 12 PHE B O 1
ATOM 978 N N . VAL B 1 13 ? 8.5 -6.938 -5.98 1 98.56 13 VAL B N 1
ATOM 979 C CA . VAL B 1 13 ? 8.336 -7.305 -4.578 1 98.56 13 VAL B CA 1
ATOM 980 C C . VAL B 1 13 ? 9.016 -6.27 -3.688 1 98.56 13 VAL B C 1
ATOM 982 O O . VAL B 1 13 ? 8.789 -6.234 -2.477 1 98.56 13 VAL B O 1
ATOM 985 N N . ILE B 1 14 ? 9.859 -5.375 -4.227 1 98.44 14 ILE B N 1
ATOM 986 C CA . ILE B 1 14 ? 10.516 -4.332 -3.447 1 98.44 14 ILE B CA 1
ATOM 987 C C . ILE B 1 14 ? 10.156 -2.959 -4.012 1 98.44 14 ILE B C 1
ATOM 989 O O . ILE B 1 14 ? 9.578 -2.123 -3.311 1 98.44 14 ILE B O 1
ATOM 993 N N . GLY B 1 15 ? 10.383 -2.791 -5.344 1 98.62 15 GLY B N 1
ATOM 994 C CA . GLY B 1 15 ? 10.234 -1.486 -5.969 1 98.62 15 GLY B CA 1
ATOM 995 C C . GLY B 1 15 ? 8.812 -0.953 -5.902 1 98.62 15 GLY B C 1
ATOM 996 O O . GLY B 1 15 ? 8.594 0.179 -5.473 1 98.62 15 GLY B O 1
ATOM 997 N N . VAL B 1 16 ? 7.883 -1.762 -6.324 1 98.75 16 VAL B N 1
ATOM 998 C CA . VAL B 1 16 ? 6.484 -1.35 -6.352 1 98.75 16 VAL B CA 1
ATOM 999 C C . VAL B 1 16 ? 6 -1.065 -4.934 1 98.75 16 VAL B C 1
ATOM 1001 O O . VAL B 1 16 ? 5.461 0.008 -4.656 1 98.75 16 VAL B O 1
ATOM 1004 N N . PRO B 1 17 ? 6.332 -1.92 -3.99 1 98.75 17 PRO B N 1
ATOM 1005 C CA . PRO B 1 17 ? 5.918 -1.63 -2.615 1 98.75 17 PRO B CA 1
ATOM 1006 C C . PRO B 1 17 ? 6.531 -0.34 -2.074 1 98.75 17 PRO B C 1
ATOM 1008 O O . PRO B 1 17 ? 5.84 0.459 -1.439 1 98.75 17 PRO B O 1
ATOM 1011 N N . TYR B 1 18 ? 7.777 -0.156 -2.305 1 98.88 18 TYR B N 1
ATOM 1012 C CA . TYR B 1 18 ? 8.438 1.056 -1.83 1 98.88 18 TYR B CA 1
ATOM 1013 C C . TYR B 1 18 ? 7.738 2.301 -2.365 1 98.88 18 TYR B C 1
ATOM 1015 O O . TYR B 1 18 ? 7.422 3.217 -1.604 1 98.88 18 TYR B O 1
ATOM 1023 N N . LEU B 1 19 ? 7.449 2.266 -3.629 1 98.75 19 LEU B N 1
ATOM 1024 C CA . LEU B 1 19 ? 6.797 3.414 -4.246 1 98.75 19 LEU B CA 1
ATOM 1025 C C . LEU B 1 19 ? 5.426 3.66 -3.625 1 98.75 19 LEU B C 1
ATOM 1027 O O . LEU B 1 19 ? 5.066 4.805 -3.336 1 98.75 19 LEU B O 1
ATOM 1031 N N . LEU B 1 20 ? 4.66 2.588 -3.463 1 98.75 20 LEU B N 1
ATOM 1032 C CA . LEU B 1 20 ? 3.316 2.727 -2.914 1 98.75 20 LEU B CA 1
ATOM 1033 C C . LEU B 1 20 ? 3.363 3.328 -1.513 1 98.75 20 LEU B C 1
ATOM 1035 O O . LEU B 1 20 ? 2.584 4.23 -1.193 1 98.75 20 LEU B O 1
ATOM 1039 N N . GLY B 1 21 ? 4.309 2.838 -0.698 1 98.75 21 GLY B N 1
ATOM 1040 C CA . GLY B 1 21 ? 4.453 3.369 0.648 1 98.75 21 GLY B CA 1
ATOM 1041 C C . GLY B 1 21 ? 4.836 4.836 0.673 1 98.75 21 GLY B C 1
ATOM 1042 O O . GLY B 1 21 ? 4.188 5.641 1.342 1 98.75 21 GLY B O 1
ATOM 1043 N N . ILE B 1 22 ? 5.844 5.191 -0.125 1 98.81 22 ILE B N 1
ATOM 1044 C CA . ILE B 1 22 ? 6.395 6.543 -0.122 1 98.81 22 ILE B CA 1
ATOM 1045 C C . ILE B 1 22 ? 5.383 7.512 -0.729 1 98.81 22 ILE B C 1
ATOM 1047 O O . ILE B 1 22 ? 5.195 8.625 -0.225 1 98.81 22 ILE B O 1
ATOM 1051 N N . ALA B 1 23 ? 4.727 7.094 -1.79 1 98.69 23 ALA B N 1
ATOM 1052 C CA . ALA B 1 23 ? 3.75 7.957 -2.447 1 98.69 23 ALA B CA 1
ATOM 1053 C C . ALA B 1 23 ? 2.541 8.203 -1.547 1 98.69 23 ALA B C 1
ATOM 1055 O O . ALA B 1 23 ? 2.027 9.32 -1.478 1 98.69 23 ALA B O 1
ATOM 1056 N N . TYR B 1 24 ? 2.068 7.188 -0.872 1 98.75 24 TYR B N 1
ATOM 1057 C CA . TYR B 1 24 ? 0.909 7.379 -0.006 1 98.75 24 TYR B CA 1
ATOM 1058 C C . TYR B 1 24 ? 1.263 8.25 1.194 1 98.75 24 TYR B C 1
ATOM 1060 O O . TYR B 1 24 ? 0.446 9.055 1.647 1 98.75 24 TYR B O 1
ATOM 1068 N N . LEU B 1 25 ? 2.479 8.016 1.756 1 98.69 25 LEU B N 1
ATOM 1069 C CA . LEU B 1 25 ? 2.936 8.859 2.85 1 98.69 25 LEU B CA 1
ATOM 1070 C C . LEU B 1 25 ? 2.977 10.328 2.42 1 98.69 25 LEU B C 1
ATOM 1072 O O . LEU B 1 25 ? 2.545 11.211 3.166 1 98.69 25 LEU B O 1
ATOM 1076 N N . LYS B 1 26 ? 3.486 10.578 1.239 1 98.56 26 LYS B N 1
ATOM 1077 C CA . LYS B 1 26 ? 3.51 11.93 0.692 1 98.56 26 LYS B CA 1
ATOM 1078 C C . LYS B 1 26 ? 2.105 12.523 0.633 1 98.56 26 LYS B C 1
ATOM 1080 O O . LYS B 1 26 ? 1.89 13.664 1.05 1 98.56 26 LYS B O 1
ATOM 1085 N N . LEU B 1 27 ? 1.195 11.781 0.081 1 98.12 27 LEU B N 1
ATOM 1086 C CA . LEU B 1 27 ? -0.194 12.219 -0.008 1 98.12 27 LEU B CA 1
ATOM 1087 C C . L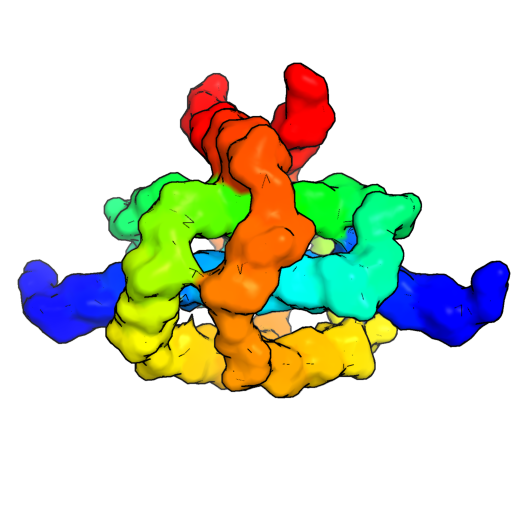EU B 1 27 ? -0.744 12.57 1.371 1 98.12 27 LEU B C 1
ATOM 1089 O O . LEU B 1 27 ? -1.413 13.586 1.536 1 98.12 27 LEU B O 1
ATOM 1093 N N . SER B 1 28 ? -0.506 11.703 2.338 1 98 28 SER B N 1
ATOM 1094 C CA . SER B 1 28 ? -0.988 11.898 3.701 1 98 28 SER B CA 1
ATOM 1095 C C . SER B 1 28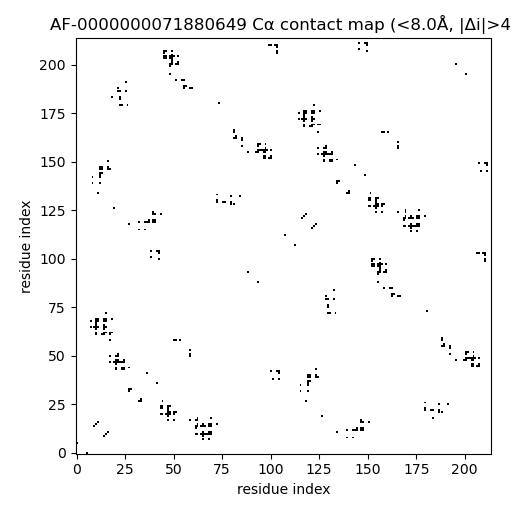 ? -0.497 13.219 4.281 1 98 28 SER B C 1
ATOM 1097 O O . SER B 1 28 ? -1.283 13.992 4.84 1 98 28 SER B O 1
ATOM 1099 N N . LEU B 1 29 ? 0.786 13.477 4.133 1 97.56 29 LEU B N 1
ATOM 1100 C CA . LEU B 1 29 ? 1.408 14.656 4.719 1 97.56 29 LEU B CA 1
ATOM 1101 C C . LEU B 1 29 ? 0.949 15.922 4.004 1 97.56 29 LEU B C 1
ATOM 1103 O O . LEU B 1 29 ? 0.648 16.938 4.652 1 97.56 29 LEU B O 1
ATOM 1107 N N . GLU B 1 30 ? 0.858 15.859 2.709 1 96.5 30 GLU B N 1
ATOM 1108 C CA . GLU B 1 30 ? 0.493 17.031 1.919 1 96.5 30 GLU B CA 1
ATOM 1109 C C . GLU B 1 30 ? -0.947 17.453 2.191 1 96.5 30 GLU B C 1
ATOM 1111 O O . GLU B 1 30 ? -1.283 18.625 2.088 1 96.5 30 GLU B O 1
ATOM 1116 N N . ASN B 1 31 ? -1.76 16.484 2.549 1 96.5 31 ASN B N 1
ATOM 1117 C CA . ASN B 1 31 ? -3.172 16.797 2.748 1 96.5 31 ASN B CA 1
ATOM 1118 C C . ASN B 1 31 ? -3.539 16.812 4.23 1 96.5 31 ASN B C 1
ATOM 1120 O O . ASN B 1 31 ? -4.715 16.922 4.582 1 96.5 31 ASN B O 1
ATOM 1124 N N . ASN B 1 32 ? -2.555 16.672 5.09 1 95.94 32 ASN B N 1
ATOM 1125 C CA . ASN B 1 32 ? -2.756 16.703 6.535 1 95.94 32 ASN B CA 1
ATOM 1126 C C . ASN B 1 32 ? -3.857 15.742 6.969 1 95.94 32 ASN B C 1
ATOM 1128 O O . ASN B 1 32 ? -4.809 16.141 7.645 1 95.94 32 ASN B O 1
ATOM 1132 N N . LEU B 1 33 ? -3.725 14.516 6.625 1 97.62 33 LEU B N 1
ATOM 1133 C CA . LEU B 1 33 ? -4.805 13.539 6.77 1 97.62 33 LEU B CA 1
ATOM 1134 C C . LEU B 1 33 ? -4.688 12.797 8.094 1 97.62 33 LEU B C 1
ATOM 1136 O O . LEU B 1 33 ? -5.551 11.984 8.43 1 97.62 33 LEU B O 1
ATOM 1140 N N . GLU B 1 34 ? -3.648 13.031 8.859 1 95.75 34 GLU B N 1
ATOM 1141 C CA . GLU B 1 34 ? -3.324 12.258 10.055 1 95.75 34 GLU B CA 1
ATOM 1142 C C . GLU B 1 34 ? -4.496 12.242 11.031 1 95.75 34 GLU B C 1
ATOM 1144 O O . GLU B 1 34 ? -4.758 11.227 11.68 1 95.75 34 GLU B O 1
ATOM 1149 N N . ARG B 1 35 ? -5.227 13.289 11.094 1 94.94 35 ARG B N 1
ATOM 1150 C CA . ARG B 1 35 ? -6.293 13.383 12.086 1 94.94 35 ARG B CA 1
ATOM 1151 C C . ARG B 1 35 ? -7.555 12.664 11.609 1 94.94 35 ARG B C 1
ATOM 1153 O O . ARG B 1 35 ? -8.461 12.398 12.398 1 94.94 35 ARG B O 1
ATOM 1160 N N . PHE B 1 36 ? -7.613 12.281 10.375 1 95.31 36 PHE B N 1
ATOM 1161 C CA . PHE B 1 36 ? -8.812 11.68 9.805 1 95.31 36 PHE B CA 1
ATOM 1162 C C . PHE B 1 36 ? -8.586 10.195 9.539 1 95.31 36 PHE B C 1
ATOM 1164 O O . PHE B 1 36 ? -9.531 9.477 9.188 1 95.31 36 PHE B O 1
ATOM 1171 N N . GLY B 1 37 ? -7.426 9.82 9.727 1 93.38 37 GLY B N 1
ATOM 1172 C CA . GLY B 1 37 ? -7.031 8.492 9.281 1 93.38 37 GLY B CA 1
ATOM 1173 C C . GLY B 1 37 ? -7.609 7.383 10.141 1 93.38 37 GLY B C 1
ATOM 1174 O O . GLY B 1 37 ? -7.609 7.477 11.367 1 93.38 37 GLY B O 1
ATOM 1175 N N . GLY B 1 38 ? -8.125 6.398 9.492 1 94.38 38 GLY B N 1
ATOM 1176 C CA . GLY B 1 38 ? -8.508 5.152 10.141 1 94.38 38 GLY B CA 1
ATOM 1177 C C . GLY B 1 38 ? -7.445 4.07 10.023 1 94.38 38 GLY B C 1
ATOM 1178 O O . GLY B 1 38 ? -6.266 4.367 9.844 1 94.38 38 GLY B O 1
ATOM 1179 N N . THR B 1 39 ? -7.883 2.826 10.133 1 94.5 39 THR B N 1
ATOM 1180 C CA . THR B 1 39 ? -6.961 1.704 10.234 1 94.5 39 THR B CA 1
ATOM 1181 C C . THR B 1 39 ? -6.168 1.53 8.945 1 94.5 39 THR B C 1
ATOM 1183 O O . THR B 1 39 ? -4.953 1.326 8.977 1 94.5 39 THR B O 1
ATOM 1186 N N . SER B 1 40 ? -6.875 1.604 7.801 1 97.19 40 SER B N 1
ATOM 1187 C CA . SER B 1 40 ? -6.199 1.453 6.512 1 97.19 40 SER B CA 1
ATOM 1188 C C . SER B 1 40 ? -5.184 2.566 6.289 1 97.19 40 SER B C 1
ATOM 1190 O O . SER B 1 40 ? -4.074 2.312 5.812 1 97.19 40 SER B O 1
ATOM 1192 N N . PHE B 1 41 ? -5.574 3.76 6.602 1 97.88 41 PHE B N 1
ATOM 1193 C CA . PHE B 1 41 ? -4.695 4.918 6.5 1 97.88 41 PHE B CA 1
ATOM 1194 C C . PHE B 1 41 ? -3.451 4.73 7.363 1 97.88 41 PHE B C 1
ATOM 1196 O O . PHE B 1 41 ? -2.328 4.902 6.883 1 97.88 41 PHE B O 1
ATOM 1203 N N . ARG B 1 42 ? -3.656 4.371 8.539 1 96.62 42 ARG B N 1
ATOM 1204 C CA . ARG B 1 42 ? -2.543 4.195 9.461 1 96.62 42 ARG B CA 1
ATOM 1205 C C . ARG B 1 42 ? -1.632 3.059 9.016 1 96.62 42 ARG B C 1
ATOM 1207 O O . ARG B 1 42 ? -0.406 3.174 9.086 1 96.62 42 ARG B O 1
ATOM 1214 N N . PHE B 1 43 ? -2.207 2.008 8.578 1 97.5 43 PHE B N 1
ATOM 1215 C CA . PHE B 1 43 ? -1.456 0.852 8.102 1 97.5 43 PHE B CA 1
ATOM 1216 C C . PHE B 1 43 ? -0.472 1.257 7.012 1 97.5 43 PHE B C 1
ATOM 1218 O O . PHE B 1 43 ? 0.722 0.964 7.105 1 97.5 43 PHE B O 1
ATOM 1225 N N . LEU B 1 44 ? -0.959 2.01 6.07 1 98.12 44 LEU B N 1
ATOM 1226 C CA . LEU B 1 44 ? -0.119 2.355 4.926 1 98.12 44 LEU B CA 1
ATOM 1227 C C . LEU B 1 44 ? 0.86 3.467 5.289 1 98.12 44 LEU B C 1
ATOM 1229 O O . LEU B 1 44 ? 1.983 3.5 4.781 1 98.12 44 LEU B O 1
ATOM 1233 N N . THR B 1 45 ? 0.484 4.352 6.207 1 98.25 45 THR B N 1
ATOM 1234 C CA . THR B 1 45 ? 1.422 5.395 6.602 1 98.25 45 THR B CA 1
ATOM 1235 C C . THR B 1 45 ? 2.531 4.824 7.48 1 98.25 45 THR B C 1
ATOM 1237 O O . THR B 1 45 ? 3.674 5.285 7.426 1 98.25 45 THR B O 1
ATOM 1240 N N . ILE B 1 46 ? 2.17 3.871 8.305 1 97.62 46 ILE B N 1
ATOM 1241 C CA . ILE B 1 46 ? 3.203 3.16 9.047 1 97.62 46 ILE B CA 1
ATOM 1242 C C . ILE B 1 46 ? 4.219 2.559 8.078 1 97.62 46 ILE B C 1
ATOM 1244 O O . ILE B 1 46 ? 5.426 2.713 8.258 1 97.62 46 ILE B O 1
ATOM 1248 N N . TYR B 1 47 ? 3.719 1.937 7.062 1 98.31 47 TYR B N 1
ATOM 1249 C CA . TYR B 1 47 ? 4.594 1.318 6.074 1 98.31 47 TYR B CA 1
ATOM 1250 C C . TYR B 1 47 ? 5.477 2.361 5.398 1 98.31 47 TYR B C 1
ATOM 1252 O O . TYR B 1 47 ? 6.691 2.176 5.289 1 98.31 47 TYR B O 1
ATOM 1260 N N . GLY B 1 48 ? 4.863 3.465 4.914 1 98.69 48 GLY B N 1
ATOM 1261 C CA . GLY B 1 48 ? 5.637 4.527 4.289 1 98.69 48 GLY B CA 1
ATOM 1262 C C . GLY B 1 48 ? 6.746 5.062 5.176 1 98.69 48 GLY B C 1
ATOM 1263 O O . GLY B 1 48 ? 7.875 5.25 4.723 1 98.69 48 GLY B O 1
ATOM 1264 N N . LYS B 1 49 ? 6.414 5.289 6.387 1 98.56 49 LYS B N 1
ATOM 1265 C CA . LYS B 1 49 ? 7.398 5.773 7.348 1 98.56 49 LYS B CA 1
ATOM 1266 C C . LYS B 1 49 ? 8.484 4.73 7.59 1 98.56 49 LYS B C 1
ATOM 1268 O O . LYS B 1 49 ? 9.672 5.066 7.676 1 98.56 49 LYS B O 1
ATOM 1273 N N . ALA B 1 50 ? 8.086 3.496 7.715 1 98.31 50 ALA B N 1
ATOM 1274 C CA . ALA B 1 50 ? 9.047 2.416 7.938 1 98.31 50 ALA B CA 1
ATOM 1275 C C . ALA B 1 50 ? 10.055 2.336 6.793 1 98.31 50 ALA B C 1
ATOM 1277 O O . ALA B 1 50 ? 11.25 2.133 7.023 1 98.31 50 ALA B O 1
ATOM 1278 N N . VAL B 1 51 ? 9.586 2.453 5.559 1 98.62 51 VAL B N 1
ATOM 1279 C CA . VAL B 1 51 ? 10.438 2.385 4.371 1 98.62 51 VAL B CA 1
ATOM 1280 C C . VAL B 1 51 ? 11.508 3.471 4.438 1 98.62 51 VAL B C 1
ATOM 1282 O O . VAL B 1 51 ? 12.648 3.246 4.035 1 98.62 51 VAL B O 1
ATOM 1285 N N . LEU B 1 52 ? 11.203 4.578 5 1 98.62 52 LEU B N 1
ATOM 1286 C CA . LEU B 1 52 ? 12.133 5.695 5.082 1 98.62 52 LEU B CA 1
ATOM 1287 C C . LEU B 1 52 ? 13.359 5.324 5.914 1 98.62 52 LEU B C 1
ATOM 1289 O O . LEU B 1 52 ? 14.391 5.988 5.836 1 98.62 52 LEU B O 1
ATOM 1293 N N . ASN B 1 53 ? 13.25 4.293 6.695 1 98.38 53 ASN B N 1
ATOM 1294 C CA . ASN B 1 53 ? 14.375 3.836 7.5 1 98.38 53 ASN B CA 1
ATOM 1295 C C . ASN B 1 53 ? 15.555 3.412 6.625 1 98.38 53 ASN B C 1
ATOM 1297 O O . ASN B 1 53 ? 16.703 3.465 7.062 1 98.38 53 ASN B O 1
ATOM 1301 N N . ASP B 1 54 ? 15.242 3.045 5.406 1 97.81 54 ASP B N 1
ATOM 1302 C CA . ASP B 1 54 ? 16.266 2.506 4.52 1 97.81 54 ASP B CA 1
ATOM 1303 C C . ASP B 1 54 ? 17.109 3.625 3.914 1 97.81 54 ASP B C 1
ATOM 1305 O O . ASP B 1 54 ? 18.156 3.363 3.309 1 97.81 54 ASP B O 1
ATOM 1309 N N . GLY B 1 55 ? 16.688 4.902 4.07 1 97 55 GLY B N 1
ATOM 1310 C CA . GLY B 1 55 ? 17.453 6.051 3.586 1 97 55 GLY B CA 1
ATOM 1311 C C . GLY B 1 55 ? 17.031 6.496 2.199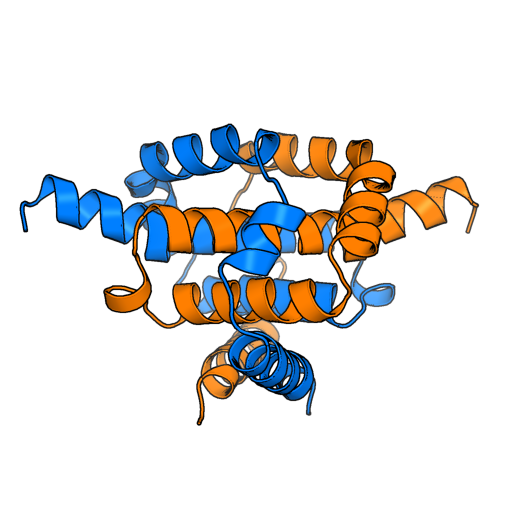 1 97 55 GLY B C 1
ATOM 1312 O O . GLY B 1 55 ? 16.797 5.664 1.318 1 97 55 GLY B O 1
ATOM 1313 N N . PRO B 1 56 ? 17.016 7.766 2.027 1 97.69 56 PRO B N 1
ATOM 1314 C CA . PRO B 1 56 ? 16.453 8.328 0.794 1 97.69 56 PRO B CA 1
ATOM 1315 C C . PRO B 1 56 ? 17.219 7.895 -0.452 1 97.69 56 PRO B C 1
ATOM 1317 O O . PRO B 1 56 ? 16.609 7.574 -1.477 1 97.69 56 PRO B O 1
ATOM 1320 N N . ARG B 1 57 ? 18.531 7.883 -0.357 1 97.56 57 ARG B N 1
ATOM 1321 C CA . ARG B 1 57 ? 19.344 7.508 -1.513 1 97.56 57 ARG B CA 1
ATOM 1322 C C . ARG B 1 57 ? 19.047 6.074 -1.943 1 97.56 57 ARG B C 1
ATOM 1324 O O . ARG B 1 57 ? 18.891 5.797 -3.135 1 97.56 57 ARG B O 1
ATOM 1331 N N . PHE B 1 58 ? 18.969 5.172 -1.027 1 98.38 58 PHE B N 1
ATOM 1332 C CA . PHE B 1 58 ? 18.688 3.771 -1.319 1 98.38 58 PHE B CA 1
ATOM 1333 C C . PHE B 1 58 ? 17.297 3.605 -1.909 1 98.38 58 PHE B C 1
ATOM 1335 O O . PHE B 1 58 ? 17.109 2.93 -2.924 1 98.38 58 PHE B O 1
ATOM 1342 N N . ILE B 1 59 ? 16.344 4.234 -1.326 1 98.69 59 ILE B N 1
ATOM 1343 C CA . ILE B 1 59 ? 14.961 4.148 -1.771 1 98.69 59 ILE B CA 1
ATOM 1344 C C . ILE B 1 59 ? 14.852 4.633 -3.215 1 98.69 59 ILE B C 1
ATOM 1346 O O . ILE B 1 59 ? 14.234 3.971 -4.051 1 98.69 59 ILE B O 1
ATOM 1350 N N . GLU B 1 60 ? 15.453 5.738 -3.494 1 97.88 60 GLU B N 1
ATOM 1351 C CA . GLU B 1 60 ? 15.422 6.316 -4.836 1 97.88 60 GLU B CA 1
ATOM 1352 C C . GLU B 1 60 ? 16.047 5.375 -5.855 1 97.88 60 GLU B C 1
ATOM 1354 O O . GLU B 1 60 ? 15.562 5.25 -6.98 1 97.88 60 GLU B O 1
ATOM 1359 N N . GLU B 1 61 ? 17.125 4.801 -5.496 1 97.94 61 GLU B N 1
ATOM 1360 C CA . GLU B 1 61 ? 17.797 3.854 -6.387 1 97.94 61 GLU B CA 1
ATOM 1361 C C . GLU B 1 61 ? 16.906 2.648 -6.68 1 97.94 61 GLU B C 1
ATOM 1363 O O . GLU B 1 61 ? 16.812 2.201 -7.824 1 97.94 61 GLU B O 1
ATOM 1368 N N . VAL B 1 62 ? 16.266 2.113 -5.66 1 98.19 62 VAL B N 1
ATOM 1369 C CA . VAL B 1 62 ? 15.375 0.961 -5.816 1 98.19 62 VAL B CA 1
ATOM 1370 C C . VAL B 1 62 ? 14.219 1.318 -6.742 1 98.19 62 VAL B C 1
ATOM 1372 O O . VAL B 1 62 ? 13.898 0.562 -7.664 1 98.19 62 VAL B O 1
ATOM 1375 N N . ILE B 1 63 ? 13.633 2.467 -6.508 1 98.12 63 ILE B N 1
ATOM 1376 C CA . ILE B 1 63 ? 12.492 2.908 -7.305 1 98.12 63 ILE B CA 1
ATOM 1377 C C . ILE B 1 63 ? 12.93 3.129 -8.75 1 98.12 63 ILE B C 1
ATOM 1379 O O . ILE B 1 63 ? 12.234 2.729 -9.688 1 98.12 63 ILE B O 1
ATOM 1383 N N . ARG B 1 64 ? 14.078 3.744 -8.875 1 97.75 64 ARG B N 1
ATOM 1384 C CA . ARG B 1 64 ? 14.602 3.98 -10.219 1 97.75 64 ARG B CA 1
ATOM 1385 C C . ARG B 1 64 ? 14.836 2.666 -10.953 1 97.75 64 ARG B C 1
ATOM 1387 O O . ARG B 1 64 ? 14.508 2.539 -12.133 1 97.75 64 ARG B O 1
ATOM 1394 N N . ARG B 1 65 ? 15.414 1.723 -10.32 1 97.94 65 ARG B N 1
ATOM 1395 C CA . ARG B 1 65 ? 15.75 0.436 -10.922 1 97.94 65 ARG B CA 1
ATOM 1396 C C . ARG B 1 65 ? 14.5 -0.375 -11.219 1 97.94 65 ARG B C 1
ATOM 1398 O O . ARG B 1 65 ? 14.539 -1.332 -11.992 1 97.94 65 ARG B O 1
ATOM 1405 N N . SER B 1 66 ? 13.383 0.056 -10.586 1 98.25 66 SER B N 1
ATOM 1406 C CA . SER B 1 66 ? 12.156 -0.716 -10.711 1 98.25 66 SER B CA 1
ATOM 1407 C C . SER B 1 66 ? 11.148 -0.004 -11.609 1 98.25 66 SER B C 1
ATOM 1409 O O . SER B 1 66 ? 9.945 -0.276 -11.539 1 98.25 66 SER B O 1
ATOM 1411 N N . ARG B 1 67 ? 11.625 0.931 -12.352 1 97.44 67 ARG B N 1
ATOM 1412 C CA . ARG B 1 67 ? 10.75 1.833 -13.094 1 97.44 67 ARG B CA 1
ATOM 1413 C C . ARG B 1 67 ? 9.852 1.059 -14.055 1 97.44 67 ARG B C 1
ATOM 1415 O O . ARG B 1 67 ? 8.688 1.417 -14.25 1 97.44 67 ARG B O 1
ATOM 1422 N N . GLU B 1 68 ? 10.273 0.025 -14.727 1 98 68 GLU B N 1
ATOM 1423 C CA . GLU B 1 68 ? 9.469 -0.747 -15.672 1 98 68 GLU B CA 1
ATOM 1424 C C . GLU B 1 68 ? 8.367 -1.517 -14.953 1 98 68 GLU B C 1
ATOM 1426 O O . GLU B 1 68 ? 7.223 -1.542 -15.406 1 98 68 GLU B O 1
ATOM 1431 N N . GLU B 1 69 ? 8.656 -2.146 -13.867 1 98.44 69 GLU B N 1
ATOM 1432 C CA . GLU B 1 69 ? 7.684 -2.889 -13.078 1 98.44 69 GLU B CA 1
ATOM 1433 C C . GLU B 1 69 ? 6.645 -1.955 -12.461 1 98.44 69 GLU B C 1
ATOM 1435 O O . GLU B 1 69 ? 5.469 -2.307 -12.359 1 98.44 69 GLU B O 1
ATOM 1440 N N . ILE B 1 70 ? 7.094 -0.801 -12.016 1 98.31 70 ILE B N 1
ATOM 1441 C CA . ILE B 1 70 ? 6.188 0.208 -11.477 1 98.31 70 ILE B CA 1
ATOM 1442 C C . ILE B 1 70 ? 5.215 0.658 -12.57 1 98.31 70 ILE B C 1
ATOM 1444 O O . ILE B 1 70 ? 4.008 0.764 -12.328 1 98.31 70 ILE B O 1
ATOM 1448 N N . ALA B 1 71 ? 5.773 0.907 -13.742 1 97.81 71 ALA B N 1
ATOM 1449 C CA . ALA B 1 71 ? 4.918 1.288 -14.859 1 97.81 71 ALA B CA 1
ATOM 1450 C C . ALA B 1 71 ? 3.891 0.202 -15.156 1 97.81 71 ALA B C 1
ATOM 1452 O O . ALA B 1 71 ? 2.727 0.501 -15.438 1 97.81 71 ALA B O 1
ATOM 1453 N N . GLU B 1 72 ? 4.309 -1.001 -15.18 1 97.69 72 GLU B N 1
ATOM 1454 C CA . GLU B 1 72 ? 3.402 -2.123 -15.398 1 97.69 72 GLU B CA 1
ATOM 1455 C C . GLU B 1 72 ? 2.312 -2.174 -14.336 1 97.69 72 GLU B C 1
ATOM 1457 O O . GLU B 1 72 ? 1.138 -2.381 -14.648 1 97.69 72 GLU B O 1
ATOM 1462 N N . PHE B 1 73 ? 2.639 -2.016 -13.094 1 98.25 73 PHE B N 1
ATOM 1463 C CA . PHE B 1 73 ? 1.684 -1.997 -11.992 1 98.25 73 PHE B CA 1
ATOM 1464 C C . PHE B 1 73 ? 0.646 -0.899 -12.195 1 98.25 73 PHE B C 1
ATOM 1466 O O . PHE B 1 73 ? -0.558 -1.154 -12.117 1 98.25 73 PHE B O 1
ATOM 1473 N N . LEU B 1 74 ? 1.126 0.312 -12.477 1 97.38 74 LEU B N 1
ATOM 1474 C CA . LEU B 1 74 ? 0.233 1.457 -12.625 1 97.38 74 LEU B CA 1
ATOM 1475 C C . LEU B 1 74 ? -0.734 1.245 -13.789 1 97.38 74 LEU B C 1
ATOM 1477 O O . LEU B 1 74 ? -1.903 1.628 -13.703 1 97.38 74 LEU B O 1
ATOM 1481 N N . LYS B 1 75 ? -0.293 0.608 -14.82 1 96.06 75 LYS B N 1
ATOM 1482 C CA . LYS B 1 75 ? -1.148 0.323 -15.969 1 96.06 75 LYS B CA 1
ATOM 1483 C C . LYS B 1 75 ? -2.213 -0.712 -15.617 1 96.06 75 LYS B C 1
ATOM 1485 O O . LYS B 1 75 ? -3.305 -0.706 -16.188 1 96.06 75 LYS B O 1
ATOM 1490 N N . SER B 1 76 ? -1.922 -1.543 -14.734 1 95.81 76 SER B N 1
ATOM 1491 C CA . SER B 1 76 ? -2.797 -2.666 -14.414 1 95.81 76 SER B CA 1
ATOM 1492 C C . SER B 1 76 ? -3.904 -2.248 -13.453 1 95.81 76 SER B C 1
ATOM 1494 O O . SER B 1 76 ? -4.879 -2.98 -13.266 1 95.81 76 SER B O 1
ATOM 1496 N N . ILE B 1 77 ? -3.799 -1.101 -12.844 1 96.38 77 ILE B N 1
ATOM 1497 C CA . ILE B 1 77 ? -4.723 -0.64 -11.812 1 96.38 77 ILE B CA 1
ATOM 1498 C C . ILE B 1 77 ? -6.133 -0.557 -12.383 1 96.38 77 ILE B C 1
ATOM 1500 O O . ILE B 1 77 ? -7.109 -0.891 -11.703 1 96.38 77 ILE B O 1
ATOM 1504 N N . ASP B 1 78 ? -6.211 -0.17 -13.664 1 91.62 78 ASP B N 1
ATOM 1505 C CA . ASP B 1 78 ? -7.52 0.045 -14.281 1 91.62 78 ASP B CA 1
ATOM 1506 C C . ASP B 1 78 ? -8.234 -1.28 -14.523 1 91.62 78 ASP B C 1
ATOM 1508 O O . ASP B 1 78 ? -9.445 -1.306 -14.75 1 91.62 78 ASP B O 1
ATOM 1512 N N . SER B 1 79 ? -7.59 -2.338 -14.453 1 95.56 79 SER B N 1
ATOM 1513 C CA . SER B 1 79 ? -8.18 -3.627 -14.789 1 95.56 79 SER B CA 1
ATOM 1514 C C . SER B 1 79 ? -8.508 -4.43 -13.531 1 95.56 79 SER B C 1
ATOM 1516 O O . SER B 1 79 ? -8.789 -5.629 -13.609 1 95.56 79 SER B O 1
ATOM 1518 N N . VAL B 1 80 ? -8.453 -3.861 -12.43 1 96.94 80 VAL B N 1
ATOM 1519 C CA . VAL B 1 80 ? -8.727 -4.551 -11.172 1 96.94 80 VAL B CA 1
ATOM 1520 C C . VAL B 1 80 ? -10.18 -5.016 -11.141 1 96.94 80 VAL B C 1
ATOM 1522 O O . VAL B 1 80 ? -11.094 -4.242 -11.422 1 96.94 80 VAL B O 1
ATOM 1525 N N . ASN B 1 81 ? -10.383 -6.238 -10.891 1 97.44 81 ASN B N 1
ATOM 1526 C CA . ASN B 1 81 ? -11.664 -6.887 -10.664 1 97.44 81 ASN B CA 1
ATOM 1527 C C . ASN B 1 81 ? -11.727 -7.523 -9.273 1 97.44 81 ASN B C 1
ATOM 1529 O O . ASN B 1 81 ? -11.25 -8.641 -9.078 1 97.44 81 ASN B O 1
ATOM 1533 N N . VAL B 1 82 ? -12.398 -6.918 -8.367 1 98.38 82 VAL B N 1
ATOM 1534 C CA . VAL B 1 82 ? -12.383 -7.301 -6.961 1 98.38 82 VAL B CA 1
ATOM 1535 C C . VAL B 1 82 ? -13.094 -8.641 -6.781 1 98.38 82 VAL B C 1
ATOM 1537 O O . VAL B 1 82 ? -12.672 -9.469 -5.969 1 98.38 82 VAL B O 1
ATOM 1540 N N . HIS B 1 83 ? -14.195 -8.781 -7.492 1 97.38 83 HIS B N 1
ATOM 1541 C CA . HIS B 1 83 ? -14.945 -10.031 -7.41 1 97.38 83 HIS B CA 1
ATOM 1542 C C . HIS B 1 83 ? -14.078 -11.227 -7.793 1 97.38 83 HIS B C 1
ATOM 1544 O O . HIS B 1 83 ? -14.055 -12.234 -7.086 1 97.38 83 HIS B O 1
ATOM 1550 N N . GLU B 1 84 ? -13.414 -11.094 -8.852 1 97.44 84 GLU B N 1
ATOM 1551 C CA . GLU B 1 84 ? -12.531 -12.164 -9.305 1 97.44 84 GLU B CA 1
ATOM 1552 C C . GLU B 1 84 ? -11.406 -12.406 -8.297 1 97.44 84 GLU B C 1
ATOM 1554 O O . GLU B 1 84 ? -11.039 -13.547 -8.039 1 97.44 84 GLU B O 1
ATOM 1559 N N . LEU B 1 85 ? -10.836 -11.359 -7.844 1 98.06 85 LEU B N 1
ATOM 1560 C CA . LEU B 1 85 ? -9.758 -11.453 -6.875 1 98.06 85 LEU B CA 1
ATOM 1561 C C . LEU B 1 85 ? -10.219 -12.172 -5.613 1 98.06 85 LEU B C 1
ATOM 1563 O O . LEU B 1 85 ? -9.469 -12.961 -5.031 1 98.06 85 LEU B O 1
ATOM 1567 N N . SER B 1 86 ? -11.406 -11.867 -5.141 1 97.75 86 SER B N 1
ATOM 1568 C CA . SER B 1 86 ? -11.953 -12.461 -3.926 1 97.75 86 SER B CA 1
ATOM 1569 C C . SER B 1 86 ? -12.094 -13.977 -4.062 1 97.75 86 SER B C 1
ATOM 1571 O O . SER B 1 86 ? -12.039 -14.703 -3.07 1 97.75 86 SER B O 1
ATOM 1573 N N . LYS B 1 87 ? -12.219 -14.469 -5.281 1 97.62 87 LYS B N 1
ATOM 1574 C CA . LYS B 1 87 ? -12.367 -15.898 -5.535 1 97.62 87 LYS B CA 1
ATOM 1575 C C . LYS B 1 87 ? -11.008 -16.594 -5.492 1 97.62 87 LYS B C 1
ATOM 1577 O O . LYS B 1 87 ? -10.945 -17.828 -5.375 1 97.62 87 LYS B O 1
ATOM 1582 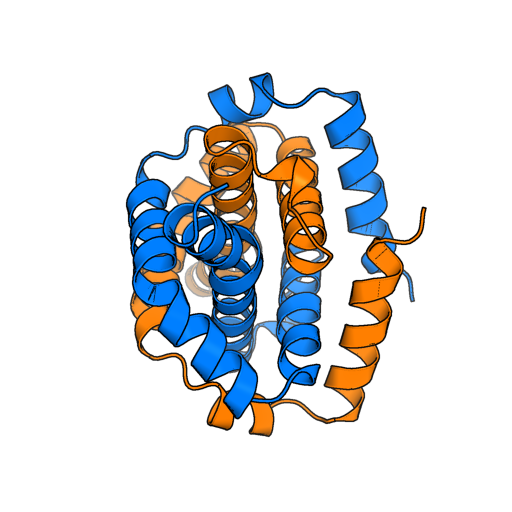N N . LYS B 1 88 ? -9.969 -15.828 -5.605 1 97.94 88 LYS B N 1
ATOM 1583 C CA . LYS B 1 88 ? -8.625 -16.406 -5.691 1 97.94 88 LYS B CA 1
ATOM 1584 C C . LYS B 1 88 ? -7.988 -16.516 -4.312 1 97.94 88 LYS B C 1
ATOM 1586 O O . LYS B 1 88 ? -6.902 -17.094 -4.172 1 97.94 88 LYS B O 1
ATOM 1591 N N . VAL B 1 89 ? -8.578 -15.984 -3.289 1 98.25 89 VAL B N 1
ATOM 1592 C CA . VAL B 1 89 ? -8.055 -16 -1.927 1 98.25 89 VAL B CA 1
ATOM 1593 C C . VAL B 1 89 ? -9.031 -16.734 -1.006 1 98.25 89 VAL B C 1
ATOM 1595 O O . VAL B 1 89 ? -10.227 -16.422 -0.991 1 98.25 89 VAL B O 1
ATOM 1598 N N . SER B 1 90 ? -8.586 -17.656 -0.237 1 98.19 90 SER B N 1
ATOM 1599 C CA . SER B 1 90 ? -9.461 -18.438 0.623 1 98.19 90 SER B CA 1
ATOM 1600 C C . SER B 1 90 ? -10 -17.609 1.775 1 98.19 90 SER B C 1
ATOM 1602 O O . SER B 1 90 ? -9.375 -16.625 2.182 1 98.19 90 SER B O 1
ATOM 1604 N N . ARG B 1 91 ? -11.156 -17.984 2.309 1 97.69 91 ARG B N 1
ATOM 1605 C CA . ARG B 1 91 ? -11.766 -17.312 3.447 1 97.69 91 ARG B CA 1
ATOM 1606 C C . ARG B 1 91 ? -10.844 -17.344 4.664 1 97.69 91 ARG B C 1
ATOM 1608 O O . ARG B 1 91 ? -10.75 -16.359 5.41 1 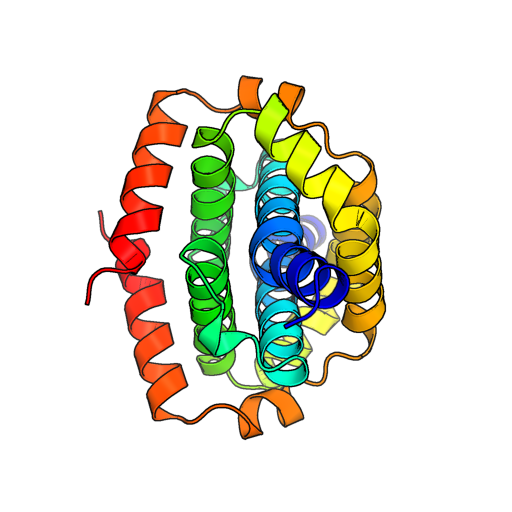97.69 91 ARG B O 1
ATOM 1615 N N . GLU B 1 92 ? -10.141 -18.391 4.828 1 98.31 92 GLU B N 1
ATOM 1616 C CA . GLU B 1 92 ? -9.211 -18.531 5.945 1 98.31 92 GLU B CA 1
ATOM 1617 C C . GLU B 1 92 ? -8.07 -17.531 5.84 1 98.31 92 GLU B C 1
ATOM 1619 O O . GLU B 1 92 ? -7.672 -16.922 6.84 1 98.31 92 GLU B O 1
ATOM 1624 N N . GLU B 1 93 ? -7.5 -17.438 4.602 1 97.88 93 GLU B N 1
ATOM 1625 C CA . GLU B 1 93 ? -6.43 -16.469 4.375 1 97.88 93 GLU B CA 1
ATOM 1626 C C . GLU B 1 93 ? -6.898 -15.039 4.648 1 97.88 93 GLU B C 1
ATOM 1628 O O . GLU B 1 93 ? -6.16 -14.234 5.215 1 97.88 93 GLU B O 1
ATOM 1633 N N . ILE B 1 94 ? -8.094 -14.758 4.195 1 98.31 94 ILE B N 1
ATOM 1634 C CA . ILE B 1 94 ? -8.664 -13.43 4.395 1 98.31 94 ILE B CA 1
ATOM 1635 C C . ILE B 1 94 ? -8.828 -13.156 5.887 1 98.31 94 ILE B C 1
ATOM 1637 O O . ILE B 1 94 ? -8.461 -12.086 6.375 1 98.31 94 ILE B O 1
ATOM 1641 N N . GLU B 1 95 ? -9.32 -14.086 6.633 1 97.62 95 GLU B N 1
ATOM 1642 C CA . GLU B 1 95 ? -9.539 -13.938 8.07 1 97.62 95 GLU B CA 1
ATOM 1643 C C . GLU B 1 95 ? -8.219 -13.758 8.812 1 97.62 95 GLU B C 1
ATOM 1645 O O . GLU B 1 95 ? -8.109 -12.914 9.703 1 97.62 95 GLU B O 1
ATOM 1650 N N . ARG B 1 96 ? -7.293 -14.516 8.445 1 96.5 96 ARG B N 1
ATOM 1651 C CA . ARG B 1 96 ? -5.977 -14.406 9.07 1 96.5 96 ARG B CA 1
ATOM 1652 C C . ARG B 1 96 ? -5.352 -13.047 8.797 1 96.5 96 ARG B C 1
ATOM 1654 O O . ARG B 1 96 ? -4.742 -12.445 9.68 1 96.5 96 ARG B O 1
ATOM 1661 N N . ALA B 1 97 ? -5.398 -12.656 7.535 1 97.06 97 ALA B N 1
ATOM 1662 C CA . ALA B 1 97 ? -4.867 -11.352 7.156 1 97.06 97 ALA B CA 1
ATOM 1663 C C . ALA B 1 97 ? -5.562 -10.234 7.926 1 97.06 97 ALA B C 1
ATOM 1665 O O . ALA B 1 97 ? -4.918 -9.273 8.359 1 97.06 97 ALA B O 1
ATOM 1666 N N . TYR B 1 98 ? -6.836 -10.391 8.055 1 96.88 98 TYR B N 1
ATOM 1667 C CA . TYR B 1 98 ? -7.629 -9.398 8.773 1 96.88 98 TYR B CA 1
ATOM 1668 C C . TYR B 1 98 ? -7.18 -9.289 10.227 1 96.88 98 TYR B C 1
ATOM 1670 O O . TYR B 1 98 ? -7.082 -8.188 10.773 1 96.88 98 TYR B O 1
ATOM 1678 N N . GLU B 1 99 ? -6.887 -10.352 10.828 1 95.06 99 GLU B N 1
ATOM 1679 C CA . GLU B 1 99 ? -6.398 -10.359 12.203 1 95.06 99 GLU B CA 1
ATOM 1680 C C . GLU B 1 99 ? -5.043 -9.664 12.312 1 95.06 99 GLU B C 1
ATOM 1682 O O . GLU B 1 99 ? -4.812 -8.883 13.234 1 95.06 99 GLU B O 1
ATOM 1687 N N . LYS B 1 100 ? -4.168 -9.945 11.438 1 94.44 100 LYS B N 1
ATOM 1688 C CA . LYS B 1 100 ? -2.85 -9.32 11.43 1 94.44 100 LYS B CA 1
ATOM 1689 C C . LYS B 1 100 ? -2.955 -7.816 11.18 1 94.44 100 LYS B C 1
ATOM 1691 O O . LYS B 1 100 ? -2.219 -7.027 11.781 1 94.44 100 LYS B O 1
ATOM 1696 N N . PHE B 1 101 ? -3.789 -7.488 10.242 1 94.69 101 PHE B N 1
ATOM 1697 C CA . PHE B 1 101 ? -4.059 -6.102 9.883 1 94.69 101 PHE B CA 1
ATOM 1698 C C . PHE B 1 101 ? -4.422 -5.285 11.117 1 94.69 101 PHE B C 1
ATOM 1700 O O . PHE B 1 101 ? -3.854 -4.215 11.352 1 94.69 101 PHE B O 1
ATOM 1707 N N . TYR B 1 102 ? -5.215 -5.824 12.008 1 92 102 TYR B N 1
ATOM 1708 C CA . TYR B 1 102 ? -5.688 -5.059 13.156 1 92 102 TYR B CA 1
ATOM 1709 C C . TYR B 1 102 ? -4.699 -5.156 14.32 1 92 102 TYR B C 1
ATOM 1711 O O . TYR B 1 102 ? -4.738 -4.34 15.242 1 92 102 TYR B O 1
ATOM 1719 N N . LYS B 1 103 ? -3.885 -6.082 14.227 1 88.12 103 LYS B N 1
ATOM 1720 C CA . LYS B 1 103 ? -2.891 -6.223 15.289 1 88.12 103 LYS B CA 1
ATOM 1721 C C . LYS B 1 103 ? -1.837 -5.121 15.203 1 88.12 103 LYS B C 1
ATOM 1723 O O . LYS B 1 103 ? -1.239 -4.75 16.219 1 88.12 103 LYS B O 1
ATOM 1728 N N . ILE B 1 104 ? -1.589 -4.707 13.922 1 85.69 104 ILE B N 1
ATOM 1729 C CA . ILE B 1 104 ? -0.555 -3.695 13.727 1 85.69 104 ILE B CA 1
ATOM 1730 C C . ILE B 1 104 ? -0.928 -2.424 14.484 1 85.69 104 ILE B C 1
ATOM 1732 O O . ILE B 1 104 ? -0.053 -1.646 14.875 1 85.69 104 ILE B O 1
ATOM 1736 N N . LEU B 1 105 ? -2.078 -2.25 14.703 1 80.06 105 LEU B N 1
ATOM 1737 C CA . LEU B 1 105 ? -2.58 -1.028 15.32 1 80.06 105 LEU B CA 1
ATOM 1738 C C . LEU B 1 105 ? -2.486 -1.112 16.844 1 80.06 105 LEU B C 1
ATOM 1740 O O . LEU B 1 105 ? -2.709 -0.118 17.547 1 80.06 105 LEU B O 1
ATOM 1744 N N . ASP B 1 106 ? -2.256 -2.26 17.281 1 76.69 106 ASP B N 1
ATOM 1745 C CA . ASP B 1 106 ? -2.107 -2.406 18.719 1 76.69 106 ASP B CA 1
ATOM 1746 C C . ASP B 1 106 ? -0.88 -1.65 19.234 1 76.69 106 ASP B C 1
ATOM 1748 O O . ASP B 1 106 ? 0.154 -1.617 18.562 1 76.69 106 ASP B O 1
ATOM 1752 N N . PRO B 1 107 ? -1.097 -0.878 20.281 1 66 107 PRO B N 1
ATOM 1753 C CA . PRO B 1 107 ? 0.001 -0.094 20.844 1 66 107 PRO B CA 1
ATOM 1754 C C . PRO B 1 107 ? 1.201 -0.954 21.234 1 66 107 PRO B C 1
ATOM 1756 O O . PRO B 1 107 ? 1.043 -2.137 21.547 1 66 107 PRO B O 1
#

Sequence (214 aa):
MSVEEHDRIVGFVIGVPYLLGIAYLKLSLENNLERFGGTSFRFLTIYGKAVLNDGPRFIEEVIRRSREEIAEFLKSIDSVNVHELSKKVSREEIERAYEKFYKILDPMSVEEHDRIVGFVIGVPYLLGIAYLKLSLENNLERFGGTSFRFLTIYGKAVLNDGPRFIEEVIRRSREEIAEFLKSIDSVNVHELSKKVSREEIERAYEKFYKILDP

Organism: Pyrococcus furiosus (strain ATCC 43587 / DSM 3638 / JCM 8422 / Vc1) (NCBI:txid186497)

Solvent-accessible surface area (backbone atoms only — not comparable to full-atom values): 11266 Å² total; per-residue (Å²): 134,53,72,67,56,49,53,50,48,47,9,54,35,44,17,35,44,50,48,54,21,47,41,51,32,49,52,37,61,76,64,65,37,76,89,73,45,48,70,61,30,46,54,44,39,33,43,15,35,22,56,55,67,69,33,44,70,54,51,51,51,44,38,60,76,10,47,68,46,36,51,52,51,63,64,47,50,83,67,64,51,56,62,64,53,55,72,75,49,56,70,66,57,23,52,52,19,35,52,44,57,58,50,55,70,54,130,134,53,73,66,56,50,52,50,48,47,10,56,36,46,18,35,45,50,48,54,22,46,41,49,34,49,52,37,63,78,63,64,37,76,87,72,44,46,70,62,30,46,54,44,38,33,45,14,36,22,58,54,67,68,34,45,69,54,52,51,50,43,39,59,75,9,44,67,45,36,51,52,51,64,64,48,51,83,69,65,51,56,63,63,52,55,73,75,49,55,71,67,57,22,53,50,20,36,53,46,57,58,51,55,68,52,130